Protein AF-A0A328D5V4-F1 (afdb_monomer)

Solvent-accessible surface area (backbone atoms only — not comparable to full-atom values): 16133 Å² total; per-residue (Å²): 114,74,70,60,53,57,53,53,53,53,53,52,57,61,62,71,72,71,82,76,85,69,80,67,80,72,75,52,72,93,53,43,42,56,34,45,40,33,50,38,66,75,39,21,79,84,67,75,45,57,61,43,64,46,21,68,35,28,22,37,36,36,34,26,40,43,97,89,66,50,78,42,77,59,35,58,93,83,42,21,56,28,37,74,85,17,40,35,63,41,55,30,58,41,87,47,50,42,74,50,70,100,87,52,48,39,54,74,44,63,30,24,60,40,46,20,22,56,90,77,63,46,78,38,70,52,72,74,45,66,73,37,19,26,52,39,58,43,71,45,97,87,68,52,74,41,32,28,30,67,62,48,53,42,46,33,44,37,88,80,41,35,69,75,66,67,67,63,75,70,53,74,76,78,78,64,80,74,76,87,83,73,84,83,74,82,82,77,78,82,76,86,78,78,86,82,83,79,81,86,78,84,86,80,80,82,80,86,80,81,87,82,85,78,82,86,76,83,84,77,80,80,79,83,82,81,83,78,76,78,78,79,80,83,85,79,78,80,79,77,80,76,82,81,85,76,82,83,81,84,80,135

Structure (mmCIF, N/CA/C/O backbone):
data_AF-A0A328D5V4-F1
#
_entry.id   AF-A0A328D5V4-F1
#
loop_
_atom_site.group_PDB
_atom_site.id
_atom_site.type_symbol
_atom_site.label_atom_id
_atom_site.label_alt_id
_atom_site.label_comp_id
_atom_site.label_asym_id
_atom_site.label_entity_id
_atom_site.label_seq_id
_atom_site.pdbx_PDB_ins_code
_atom_site.Cartn_x
_atom_site.Cartn_y
_atom_site.Cartn_z
_atom_site.occupancy
_atom_site.B_iso_or_equiv
_atom_site.auth_seq_id
_atom_site.auth_comp_id
_atom_site.auth_asym_id
_atom_site.auth_atom_id
_atom_site.pdbx_PDB_model_num
ATOM 1 N N . MET A 1 1 ? 35.362 10.504 48.568 1.00 49.81 1 MET A N 1
ATOM 2 C CA . MET A 1 1 ? 34.779 11.580 47.727 1.00 49.81 1 MET A CA 1
ATOM 3 C C . MET A 1 1 ? 34.476 11.148 46.291 1.00 49.81 1 MET A C 1
ATOM 5 O O . MET A 1 1 ? 33.368 11.399 45.851 1.00 49.81 1 MET A O 1
ATOM 9 N N . LYS A 1 2 ? 35.369 10.443 45.574 1.00 42.09 2 LYS A N 1
ATOM 10 C CA . LYS A 1 2 ? 35.106 9.987 44.187 1.00 42.09 2 LYS A CA 1
ATOM 11 C C . LYS A 1 2 ? 33.924 9.001 44.051 1.00 42.09 2 LYS A C 1
ATOM 13 O O . LYS A 1 2 ? 33.165 9.114 43.102 1.00 42.09 2 LYS A O 1
ATOM 18 N N . SER A 1 3 ? 33.722 8.123 45.041 1.00 48.19 3 SER A N 1
ATOM 19 C CA . SER A 1 3 ? 32.640 7.113 45.054 1.00 48.19 3 SER A CA 1
ATOM 20 C C . SER A 1 3 ? 31.227 7.697 45.278 1.00 48.19 3 SER A C 1
ATOM 22 O O . SER A 1 3 ? 30.238 7.209 44.738 1.00 48.19 3 SER A O 1
ATOM 24 N N . LEU A 1 4 ? 31.125 8.808 46.017 1.00 51.34 4 LEU A N 1
ATOM 25 C CA . LEU A 1 4 ? 29.846 9.488 46.270 1.00 51.34 4 LEU A CA 1
ATOM 26 C C . LEU A 1 4 ? 29.359 10.263 45.038 1.00 51.34 4 LEU A C 1
ATOM 28 O O . LEU A 1 4 ? 28.162 10.314 44.777 1.00 51.34 4 LEU A O 1
ATOM 32 N N . ILE A 1 5 ? 30.288 10.806 44.246 1.00 57.06 5 ILE A N 1
ATOM 33 C CA . ILE A 1 5 ? 29.981 11.572 43.030 1.00 57.06 5 ILE A CA 1
ATOM 34 C C . ILE A 1 5 ? 29.472 10.645 41.917 1.00 57.06 5 ILE A C 1
ATOM 36 O O . ILE A 1 5 ? 28.511 10.984 41.235 1.00 57.06 5 ILE A O 1
ATOM 40 N N . THR A 1 6 ? 30.046 9.446 41.774 1.00 52.94 6 THR A N 1
ATOM 41 C CA . THR A 1 6 ? 29.554 8.434 40.823 1.00 52.94 6 THR A CA 1
ATOM 42 C C . THR A 1 6 ? 28.175 7.894 41.202 1.00 52.94 6 THR A C 1
ATOM 44 O O . THR A 1 6 ? 27.358 7.652 40.319 1.00 52.94 6 THR A O 1
ATOM 47 N N . SER A 1 7 ? 27.882 7.773 42.502 1.00 52.53 7 SER A N 1
ATOM 48 C CA . SER A 1 7 ? 26.564 7.348 42.998 1.00 52.53 7 SER A CA 1
ATOM 49 C C . SER A 1 7 ? 25.478 8.407 42.742 1.00 52.53 7 SER A C 1
ATOM 51 O O . SER A 1 7 ? 24.390 8.089 42.267 1.00 52.53 7 SER A O 1
ATOM 53 N N . LEU A 1 8 ? 25.804 9.690 42.944 1.00 53.44 8 LEU A N 1
ATOM 54 C CA . LEU A 1 8 ? 24.900 10.816 42.673 1.00 53.44 8 LEU A CA 1
ATOM 55 C C . LEU A 1 8 ? 24.631 11.030 41.175 1.00 53.44 8 LEU A C 1
ATOM 57 O O . LEU A 1 8 ? 23.495 11.320 40.807 1.00 53.44 8 LEU A O 1
ATOM 61 N N . LEU A 1 9 ? 25.630 10.839 40.305 1.00 55.78 9 LEU A N 1
ATOM 62 C CA . LEU A 1 9 ? 25.433 10.875 38.847 1.00 55.78 9 LEU A CA 1
ATOM 63 C C . LEU A 1 9 ? 24.583 9.698 38.343 1.00 55.78 9 LEU A C 1
ATOM 65 O O . LEU A 1 9 ? 23.754 9.890 37.456 1.00 55.78 9 LEU A O 1
ATOM 69 N N . GLY A 1 10 ? 24.739 8.509 38.937 1.00 55.03 10 GLY A N 1
ATOM 70 C CA . GLY A 1 10 ? 23.884 7.354 38.646 1.00 55.03 10 GLY A CA 1
ATOM 71 C C . GLY A 1 10 ? 22.419 7.590 39.031 1.00 55.03 10 GLY A C 1
ATOM 72 O O . GLY A 1 10 ? 21.520 7.260 38.262 1.00 55.03 10 GLY A O 1
ATOM 73 N N . LEU A 1 11 ? 22.172 8.239 40.175 1.00 54.81 11 LEU A N 1
ATOM 74 C CA . LEU A 1 11 ? 20.818 8.592 40.617 1.00 54.81 11 LEU A CA 1
ATOM 75 C C . LEU A 1 11 ? 20.177 9.692 39.751 1.00 54.81 11 LEU A C 1
ATOM 77 O O . LEU A 1 11 ? 18.973 9.659 39.504 1.00 54.81 11 LEU A O 1
ATOM 81 N N . LEU A 1 12 ? 20.970 10.655 39.266 1.00 54.44 12 LEU A N 1
ATOM 82 C CA . LEU A 1 12 ? 20.473 11.750 38.428 1.00 54.44 12 LEU A CA 1
ATOM 83 C C . LEU A 1 12 ? 20.055 11.268 37.030 1.00 54.44 12 LEU A C 1
ATOM 85 O O . LEU A 1 12 ? 19.054 11.744 36.499 1.00 54.44 12 LEU A O 1
ATOM 89 N N . LEU A 1 13 ? 20.776 10.293 36.464 1.00 54.47 13 LEU A N 1
ATOM 90 C CA . LEU A 1 13 ? 20.419 9.663 35.188 1.00 54.47 13 LEU A CA 1
ATOM 91 C C . LEU A 1 13 ? 19.156 8.792 35.300 1.00 54.47 13 LEU A C 1
ATOM 93 O O . LEU A 1 13 ? 18.372 8.750 34.358 1.00 54.47 13 LEU A O 1
ATOM 97 N N . LEU A 1 14 ? 18.902 8.176 36.461 1.00 51.72 14 LEU A N 1
ATOM 98 C CA . LEU A 1 14 ? 17.653 7.446 36.723 1.00 51.72 14 LEU A CA 1
ATOM 99 C C . LEU A 1 14 ? 16.435 8.378 36.866 1.00 51.72 14 LEU A C 1
ATOM 101 O O . LEU A 1 14 ? 15.330 8.000 36.488 1.00 51.72 14 LEU A O 1
ATOM 105 N N . LEU A 1 15 ? 16.626 9.613 37.345 1.00 52.75 15 LEU A N 1
ATOM 106 C CA . LEU A 1 15 ? 15.546 10.598 37.511 1.00 52.75 15 LEU A CA 1
ATOM 107 C C . LEU A 1 15 ? 15.169 11.348 36.220 1.00 52.75 15 LEU A C 1
ATOM 109 O O . LEU A 1 15 ? 14.087 11.918 36.157 1.00 52.75 15 LEU A O 1
ATOM 113 N N . HIS A 1 16 ? 16.013 11.323 35.182 1.00 50.12 16 HIS A N 1
ATOM 114 C CA . HIS A 1 16 ? 15.686 11.890 33.860 1.00 50.12 16 HIS A CA 1
ATOM 115 C C . HIS A 1 16 ? 15.061 10.856 32.903 1.00 50.12 16 HIS A C 1
ATOM 117 O O . HIS A 1 16 ? 14.705 11.197 31.779 1.00 50.12 16 HIS A O 1
ATOM 123 N N . GLY A 1 17 ? 14.905 9.600 33.340 1.00 52.19 17 GLY A N 1
ATOM 124 C CA . GLY A 1 17 ? 14.242 8.535 32.578 1.00 52.19 17 GLY A CA 1
ATOM 125 C C . GLY A 1 17 ? 12.717 8.482 32.736 1.00 52.19 17 GLY A C 1
ATOM 126 O O . GLY A 1 17 ? 12.077 7.643 32.113 1.00 52.19 17 GLY A O 1
ATOM 127 N N . LEU A 1 18 ? 12.124 9.352 33.559 1.00 52.84 18 LEU A N 1
ATOM 128 C CA . LEU A 1 18 ? 10.688 9.377 33.843 1.00 52.84 18 LEU A CA 1
ATOM 129 C C . LEU A 1 18 ? 10.135 10.784 33.613 1.00 52.84 18 LEU A C 1
ATOM 131 O O . LEU A 1 18 ? 10.006 11.548 34.562 1.00 52.84 18 LEU A O 1
ATOM 135 N N . SER A 1 19 ? 9.869 11.144 32.357 1.00 58.81 19 SER A N 1
ATOM 136 C CA . SER A 1 19 ? 8.838 12.122 31.950 1.00 58.81 19 SER A CA 1
ATOM 137 C C . SER A 1 19 ? 9.112 12.615 30.527 1.00 58.81 19 SER A C 1
ATOM 139 O O . SER A 1 19 ? 9.377 13.792 30.288 1.00 58.81 19 SER A O 1
ATOM 141 N N . TYR A 1 20 ? 8.985 11.704 29.571 1.00 51.03 20 TYR A N 1
ATOM 142 C CA . TYR A 1 20 ? 8.434 12.048 28.269 1.00 51.03 20 TYR A CA 1
ATOM 143 C C . TYR A 1 20 ? 7.399 10.968 27.968 1.00 51.03 20 TYR A C 1
ATOM 145 O O . TYR A 1 20 ? 7.697 9.993 27.286 1.00 51.03 20 TYR A O 1
ATOM 153 N N . ASP A 1 21 ? 6.187 11.123 28.507 1.00 44.25 21 ASP A N 1
ATOM 154 C CA . ASP A 1 21 ? 5.008 10.500 27.903 1.00 44.25 21 ASP A CA 1
ATOM 155 C C . ASP A 1 21 ? 4.779 11.205 26.559 1.00 44.25 21 ASP A C 1
ATOM 157 O O . ASP A 1 21 ? 3.903 12.051 26.385 1.00 44.25 21 ASP A O 1
ATOM 161 N N . ALA A 1 22 ? 5.616 10.877 25.574 1.00 46.28 22 ALA A N 1
ATOM 162 C CA . ALA A 1 22 ? 5.066 10.731 24.250 1.00 46.28 22 ALA A CA 1
ATOM 163 C C . ALA A 1 22 ? 4.112 9.552 24.396 1.00 46.28 22 ALA A C 1
ATOM 165 O O . ALA A 1 22 ? 4.560 8.426 24.607 1.00 46.28 22 ALA A O 1
ATOM 166 N N . ALA A 1 23 ? 2.811 9.829 24.346 1.00 46.44 23 ALA A N 1
ATOM 167 C CA . ALA A 1 23 ? 1.814 8.817 24.065 1.00 46.44 23 ALA A CA 1
ATOM 168 C C . ALA A 1 23 ? 2.155 8.222 22.689 1.00 46.44 23 ALA A C 1
ATOM 170 O O . ALA A 1 23 ? 1.613 8.613 21.658 1.00 46.44 23 ALA A O 1
ATOM 171 N N . ALA A 1 24 ? 3.136 7.323 22.663 1.00 45.03 24 ALA A N 1
ATOM 172 C CA . ALA A 1 24 ? 3.192 6.281 21.678 1.00 45.03 24 ALA A CA 1
ATOM 173 C C . ALA A 1 24 ? 1.894 5.523 21.914 1.00 45.03 24 ALA A C 1
ATOM 175 O O . ALA A 1 24 ? 1.721 4.892 22.957 1.00 45.03 24 ALA A O 1
ATOM 176 N N . ASP A 1 25 ? 0.954 5.682 20.991 1.00 42.47 25 ASP A N 1
ATOM 177 C CA . ASP A 1 25 ? -0.190 4.796 20.886 1.00 42.47 25 ASP A CA 1
ATOM 178 C C . ASP A 1 25 ? 0.408 3.409 20.619 1.00 42.47 25 ASP A C 1
ATOM 180 O O . ASP A 1 25 ? 0.758 3.049 19.491 1.00 42.47 25 ASP A O 1
ATOM 184 N N . VAL A 1 26 ? 0.719 2.692 21.701 1.00 42.44 26 VAL A N 1
ATOM 185 C CA . VAL A 1 26 ? 1.167 1.311 21.649 1.00 42.44 26 VAL A CA 1
ATOM 186 C C . VAL A 1 26 ? -0.038 0.573 21.108 1.00 42.44 26 VAL A C 1
ATOM 188 O O . VAL A 1 26 ? -0.995 0.324 21.836 1.00 42.44 26 VAL A O 1
ATOM 191 N N . ILE A 1 27 ? -0.009 0.273 19.810 1.00 46.47 27 ILE A N 1
ATOM 192 C CA . ILE A 1 27 ? -0.966 -0.642 19.205 1.00 46.47 27 ILE A CA 1
ATOM 193 C C . ILE A 1 27 ? -0.741 -1.978 19.906 1.00 46.47 27 ILE A C 1
ATOM 195 O O . ILE A 1 27 ? 0.181 -2.727 19.577 1.00 46.47 27 ILE A O 1
ATOM 199 N N . ASP A 1 28 ? -1.559 -2.247 20.918 1.00 41.91 28 ASP A N 1
ATOM 200 C CA . ASP A 1 28 ? -1.665 -3.556 21.523 1.00 41.91 28 ASP A CA 1
ATOM 201 C C . ASP A 1 28 ? -2.089 -4.524 20.414 1.00 41.91 28 ASP A C 1
ATOM 203 O O . ASP A 1 28 ? -3.223 -4.543 19.942 1.00 41.91 28 ASP A O 1
ATOM 207 N N . THR A 1 29 ? -1.129 -5.308 19.931 1.00 44.28 29 THR A N 1
ATOM 208 C CA . THR A 1 29 ? -1.345 -6.244 18.821 1.00 44.28 29 THR A CA 1
ATOM 209 C C . THR A 1 29 ? -2.394 -7.318 19.136 1.00 44.28 29 THR A C 1
ATOM 211 O O . THR A 1 29 ? -2.888 -7.962 18.211 1.00 44.28 29 THR A O 1
ATOM 214 N N . SER A 1 30 ? -2.792 -7.482 20.407 1.00 53.72 30 SER A N 1
ATOM 215 C CA . SER A 1 30 ? -3.902 -8.356 20.813 1.00 53.72 30 SER A CA 1
ATOM 216 C C . SER A 1 30 ? -5.290 -7.763 20.504 1.00 53.72 30 SER A C 1
ATOM 218 O O . SER A 1 30 ? -6.285 -8.487 20.398 1.00 53.72 30 SER A O 1
ATOM 220 N N . SER A 1 31 ? -5.347 -6.450 20.269 1.00 58.91 31 SER A N 1
ATOM 221 C CA . SER A 1 31 ? -6.529 -5.659 19.930 1.00 58.91 31 SER A CA 1
ATOM 222 C C . SER A 1 31 ? -6.358 -4.898 18.606 1.00 58.91 31 SER A C 1
ATOM 224 O O . SER A 1 31 ? -6.998 -3.876 18.385 1.00 58.91 31 SER A O 1
ATOM 226 N N . ALA A 1 32 ? -5.552 -5.415 17.674 1.00 72.38 32 ALA A N 1
ATOM 227 C CA . ALA A 1 32 ? -5.368 -4.831 16.345 1.00 72.38 32 ALA A CA 1
ATOM 228 C C . ALA A 1 32 ? -5.982 -5.702 15.235 1.00 72.38 32 ALA A C 1
ATOM 230 O O . ALA A 1 32 ? -5.945 -6.931 15.286 1.00 72.38 32 ALA A O 1
ATOM 231 N N . VAL A 1 33 ? -6.538 -5.072 14.199 1.00 82.44 33 VAL A N 1
ATOM 232 C CA . VAL A 1 33 ? -7.037 -5.747 12.992 1.00 82.44 33 VAL A CA 1
ATOM 233 C C . VAL A 1 33 ? -6.040 -5.546 11.860 1.00 82.44 33 VAL A C 1
ATOM 235 O O . VAL A 1 33 ? -5.572 -4.436 11.608 1.00 82.44 33 VAL A O 1
ATOM 238 N N . GLN A 1 34 ? -5.713 -6.633 11.167 1.00 87.75 34 GLN A N 1
ATOM 239 C CA . GLN A 1 34 ? -4.767 -6.604 10.062 1.00 87.75 34 GLN A CA 1
ATOM 240 C C . GLN A 1 34 ? -5.460 -6.222 8.748 1.00 87.75 34 GLN A C 1
ATOM 242 O O . GLN A 1 34 ? -6.434 -6.854 8.332 1.00 87.75 34 GLN A O 1
ATOM 247 N N . VAL A 1 35 ? -4.897 -5.222 8.075 1.00 91.62 35 VAL A N 1
ATOM 248 C CA . VAL A 1 35 ? -5.136 -4.902 6.669 1.00 91.62 35 VAL A CA 1
ATOM 249 C C . VAL A 1 35 ? -4.116 -5.649 5.827 1.00 91.62 35 VAL A C 1
ATOM 251 O O . VAL A 1 35 ? -2.912 -5.523 6.059 1.00 91.62 35 VAL A O 1
ATOM 254 N N . VAL A 1 36 ? -4.590 -6.420 4.853 1.00 93.38 36 VAL A N 1
ATOM 255 C CA . VAL A 1 36 ? -3.756 -7.151 3.897 1.00 93.38 36 VAL A CA 1
ATOM 256 C C . VAL A 1 36 ? -4.103 -6.680 2.494 1.00 93.38 36 VAL A C 1
ATOM 258 O O . VAL A 1 36 ? -5.270 -6.553 2.137 1.00 93.38 36 VAL A O 1
ATOM 261 N N . GLY A 1 37 ? -3.090 -6.422 1.682 1.00 94.25 37 GLY A N 1
ATOM 262 C CA . GLY A 1 37 ? -3.291 -6.046 0.291 1.00 94.25 37 GLY A CA 1
ATOM 263 C C . GLY A 1 37 ? -2.033 -6.246 -0.530 1.00 94.25 37 GLY A C 1
ATOM 264 O O . GLY A 1 37 ? -1.010 -6.705 -0.021 1.00 94.25 37 GLY A O 1
ATOM 265 N N . PHE A 1 38 ? -2.135 -5.901 -1.809 1.00 95.19 38 PHE A N 1
ATOM 266 C CA . PHE A 1 38 ? -1.043 -5.993 -2.768 1.00 95.19 38 PHE A CA 1
ATOM 267 C C . PHE A 1 38 ? -0.915 -4.673 -3.526 1.00 95.19 38 PHE A C 1
ATOM 269 O O . PHE A 1 38 ? -1.918 -4.104 -3.956 1.00 95.19 38 PHE A O 1
ATOM 276 N N . GLY A 1 39 ? 0.309 -4.188 -3.682 1.00 93.75 39 GLY A N 1
ATOM 277 C CA . GLY A 1 39 ? 0.678 -3.127 -4.602 1.00 93.75 39 GLY A CA 1
ATOM 278 C C . GLY A 1 39 ? 0.885 -3.680 -6.011 1.00 93.75 39 GLY A C 1
ATOM 279 O O . GLY A 1 39 ? 1.295 -4.823 -6.197 1.00 93.75 39 GLY A O 1
ATOM 280 N N . GLU A 1 40 ? 0.597 -2.867 -7.020 1.00 94.00 40 GLU A N 1
ATOM 281 C CA . GLU A 1 40 ? 0.853 -3.195 -8.421 1.00 94.00 40 GLU A CA 1
ATOM 282 C C . GLU A 1 40 ? 1.522 -2.008 -9.103 1.00 94.00 40 GLU A C 1
ATOM 284 O O . GLU A 1 40 ? 1.023 -0.884 -9.060 1.00 94.00 40 GLU A O 1
ATOM 289 N N . CYS A 1 41 ? 2.652 -2.266 -9.751 1.00 93.44 41 CYS A N 1
ATOM 290 C CA . CYS A 1 41 ? 3.325 -1.258 -10.548 1.00 93.44 41 CYS A CA 1
ATOM 291 C C . CYS A 1 41 ? 2.689 -1.193 -11.941 1.00 93.44 41 CYS A C 1
ATOM 293 O O . CYS A 1 41 ? 2.757 -2.161 -12.698 1.00 93.44 41 CYS A O 1
ATOM 295 N N . ALA A 1 42 ? 2.067 -0.063 -12.273 1.00 92.62 42 ALA A N 1
ATOM 296 C CA . ALA A 1 42 ? 1.312 0.110 -13.512 1.00 92.62 42 ALA A CA 1
ATOM 297 C C . ALA A 1 42 ? 2.207 0.315 -14.748 1.00 92.62 42 ALA A C 1
ATOM 299 O O . ALA A 1 42 ? 1.818 -0.056 -15.849 1.00 92.62 42 ALA A O 1
ATOM 300 N N . ASP A 1 43 ? 3.400 0.876 -14.559 1.00 92.06 43 ASP A N 1
ATOM 301 C CA . ASP A 1 43 ? 4.293 1.388 -15.609 1.00 92.06 43 ASP A CA 1
ATOM 302 C C . ASP A 1 43 ? 5.717 0.798 -15.534 1.00 92.06 43 ASP A C 1
ATOM 304 O O . ASP A 1 43 ? 6.603 1.188 -16.297 1.00 92.06 43 ASP A O 1
ATOM 308 N N . CYS A 1 44 ? 5.972 -0.166 -14.638 1.00 91.75 44 CYS A N 1
ATOM 309 C CA . CYS A 1 44 ? 7.297 -0.786 -14.498 1.00 91.75 44 CYS A CA 1
ATOM 310 C C . CYS A 1 44 ? 7.778 -1.406 -15.812 1.00 91.75 44 CYS A C 1
ATOM 312 O O . CYS A 1 44 ? 8.945 -1.260 -16.176 1.00 91.75 44 CYS A O 1
ATOM 314 N N . LYS A 1 45 ? 6.870 -2.053 -16.555 1.00 92.06 45 LYS A N 1
ATOM 315 C CA . LYS A 1 45 ? 7.179 -2.648 -17.860 1.00 92.06 45 LYS A CA 1
ATOM 316 C C . LYS A 1 45 ? 7.598 -1.586 -18.878 1.00 92.06 45 LYS A C 1
ATOM 318 O O . LYS A 1 45 ? 8.586 -1.784 -19.580 1.00 92.06 45 LYS A O 1
ATOM 323 N N . ASP A 1 46 ? 6.894 -0.459 -18.911 1.00 90.56 46 ASP A N 1
ATOM 324 C CA . ASP A 1 46 ? 7.149 0.634 -19.856 1.00 90.56 46 ASP A CA 1
ATOM 325 C C . ASP A 1 46 ? 8.471 1.354 -19.557 1.00 90.56 46 ASP A C 1
ATOM 327 O O . ASP A 1 46 ? 9.127 1.883 -20.455 1.00 90.56 46 ASP A O 1
ATOM 331 N N . HIS A 1 47 ? 8.904 1.322 -18.295 1.00 87.31 47 HIS A N 1
ATOM 332 C CA . HIS A 1 47 ? 10.145 1.941 -17.840 1.00 87.31 47 HIS A CA 1
ATOM 333 C C . HIS A 1 47 ? 11.305 0.966 -17.603 1.00 87.31 47 HIS A C 1
ATOM 335 O O . HIS A 1 47 ? 12.364 1.403 -17.148 1.00 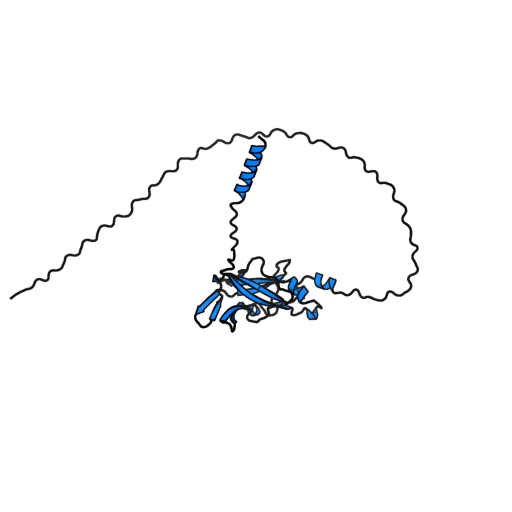87.31 47 HIS A O 1
ATOM 341 N N . ASN A 1 48 ? 11.149 -0.319 -17.945 1.00 87.75 48 ASN A N 1
ATOM 342 C CA . ASN A 1 48 ? 12.152 -1.369 -17.720 1.00 87.75 48 ASN A CA 1
ATOM 343 C C . ASN A 1 48 ? 12.636 -1.436 -16.252 1.00 87.75 48 ASN A C 1
ATOM 345 O O . ASN A 1 48 ? 13.826 -1.603 -15.971 1.00 87.75 48 ASN A O 1
ATOM 349 N N . ILE A 1 49 ? 11.703 -1.259 -15.315 1.00 88.62 49 ILE A N 1
ATOM 350 C CA . ILE A 1 49 ? 11.929 -1.315 -13.868 1.00 88.62 49 ILE A CA 1
ATOM 351 C C . ILE A 1 49 ? 11.512 -2.699 -13.369 1.00 88.62 49 ILE A C 1
ATOM 353 O O . ILE A 1 49 ? 10.489 -3.234 -13.800 1.00 88.62 49 ILE A O 1
ATOM 357 N N . ASP A 1 50 ? 12.299 -3.282 -12.462 1.00 90.50 50 ASP A N 1
ATOM 358 C CA . ASP A 1 50 ? 11.857 -4.483 -11.756 1.00 90.50 50 ASP A CA 1
ATOM 359 C C . ASP A 1 50 ? 10.706 -4.146 -10.808 1.00 90.50 50 ASP A C 1
ATOM 361 O O . ASP A 1 50 ? 10.876 -3.246 -9.979 1.00 90.50 50 ASP A O 1
ATOM 365 N N . PRO A 1 51 ? 9.568 -4.853 -10.856 1.00 92.38 51 PRO A N 1
ATOM 366 C CA . PRO A 1 51 ? 8.524 -4.661 -9.864 1.00 92.38 51 PRO A CA 1
ATOM 367 C C . PRO A 1 51 ? 9.040 -4.822 -8.431 1.00 92.38 51 PRO A C 1
ATOM 369 O O . PRO A 1 51 ? 8.685 -4.002 -7.592 1.00 92.38 51 PRO A O 1
ATOM 372 N N . SER A 1 52 ? 9.924 -5.791 -8.151 1.00 91.44 52 SER A N 1
ATOM 373 C CA . SER A 1 52 ? 10.440 -5.994 -6.788 1.00 91.44 52 SER A CA 1
ATOM 374 C C . SER A 1 52 ? 11.299 -4.823 -6.307 1.00 91.44 52 SER A C 1
ATOM 376 O O . SER A 1 52 ? 11.206 -4.423 -5.146 1.00 91.44 52 SER A O 1
ATOM 378 N N . ASP A 1 53 ? 12.099 -4.242 -7.206 1.00 90.81 53 ASP A N 1
ATOM 379 C CA . ASP A 1 53 ? 12.903 -3.053 -6.912 1.00 90.81 53 ASP A CA 1
ATOM 380 C C . ASP A 1 53 ? 11.980 -1.865 -6.619 1.00 90.81 53 ASP A C 1
ATOM 382 O O . ASP A 1 53 ? 12.150 -1.174 -5.616 1.00 90.81 53 ASP A O 1
ATOM 386 N N . ALA A 1 54 ? 10.944 -1.675 -7.444 1.00 92.00 54 ALA A N 1
ATOM 387 C CA . ALA A 1 54 ? 9.955 -0.626 -7.237 1.00 92.00 54 ALA A CA 1
ATOM 388 C C . ALA A 1 54 ? 9.203 -0.793 -5.909 1.00 92.00 54 ALA A C 1
ATOM 390 O O . ALA A 1 54 ? 9.004 0.185 -5.194 1.00 92.00 54 ALA A O 1
ATOM 391 N N . PHE A 1 55 ? 8.809 -2.018 -5.554 1.00 94.06 55 PHE A N 1
ATOM 392 C CA . PHE A 1 55 ? 8.112 -2.314 -4.302 1.00 94.06 55 PHE A CA 1
ATOM 393 C C . PHE A 1 55 ? 8.954 -1.955 -3.076 1.00 94.06 55 PHE A C 1
ATOM 395 O O . PHE A 1 55 ? 8.431 -1.349 -2.141 1.00 94.06 55 PHE A O 1
ATOM 402 N N . SER A 1 56 ? 10.260 -2.231 -3.111 1.00 91.31 56 SER A N 1
ATOM 403 C CA . SER A 1 56 ? 11.171 -1.941 -1.996 1.00 91.31 56 SER A CA 1
ATOM 404 C C . SER A 1 56 ? 11.276 -0.449 -1.640 1.00 91.31 56 SER A C 1
ATOM 406 O O . SER A 1 56 ? 11.636 -0.097 -0.517 1.00 91.31 56 SER A O 1
ATOM 408 N N . GLU A 1 57 ? 10.915 0.437 -2.571 1.00 91.19 57 GLU A N 1
ATOM 409 C 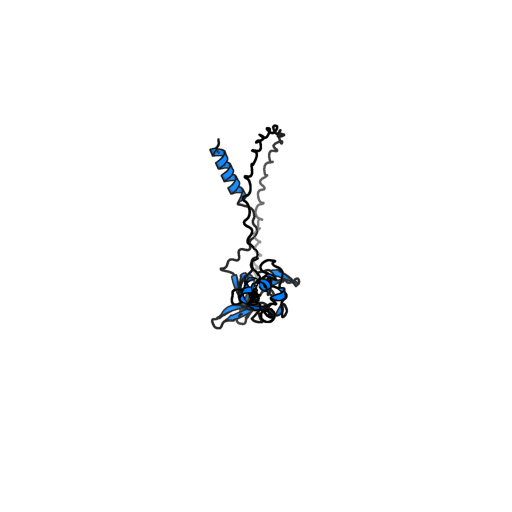CA . GLU A 1 57 ? 10.933 1.885 -2.376 1.00 91.19 57 GLU A CA 1
ATOM 410 C C . GLU A 1 57 ? 9.582 2.468 -1.945 1.00 91.19 57 GLU A C 1
ATOM 412 O O . GLU A 1 57 ? 9.454 3.686 -1.797 1.00 91.19 57 GLU A O 1
ATOM 417 N N . ILE A 1 58 ? 8.567 1.628 -1.729 1.00 92.75 58 ILE A N 1
ATOM 418 C CA . ILE A 1 58 ? 7.209 2.060 -1.404 1.00 92.75 58 ILE A CA 1
ATOM 419 C C . ILE A 1 58 ? 6.800 1.564 -0.022 1.00 92.75 58 ILE A C 1
ATOM 421 O O . ILE A 1 58 ? 6.920 0.391 0.328 1.00 92.75 58 ILE A O 1
ATOM 425 N N . ARG A 1 59 ? 6.239 2.488 0.755 1.00 93.56 59 ARG A N 1
ATOM 426 C CA . ARG A 1 59 ? 5.608 2.227 2.049 1.00 93.56 59 ARG A CA 1
ATOM 427 C C . ARG A 1 59 ? 4.111 2.501 1.964 1.00 93.56 59 ARG A C 1
ATOM 429 O O . ARG A 1 59 ? 3.674 3.442 1.307 1.00 93.56 59 ARG A O 1
ATOM 436 N N . VAL A 1 60 ? 3.336 1.708 2.680 1.00 95.12 60 VAL A N 1
ATOM 437 C CA . VAL A 1 60 ? 1.886 1.811 2.799 1.00 95.12 60 VAL A CA 1
ATOM 438 C C . VAL A 1 60 ? 1.534 2.370 4.166 1.00 95.12 60 VAL A C 1
ATOM 440 O O . VAL A 1 60 ? 1.983 1.862 5.196 1.00 95.12 60 VAL A O 1
ATOM 443 N N . ARG A 1 61 ? 0.700 3.404 4.170 1.00 93.88 61 ARG A N 1
ATOM 444 C CA . ARG A 1 61 ? 0.024 3.951 5.346 1.00 93.88 61 ARG A CA 1
ATOM 445 C C . ARG A 1 61 ? -1.478 3.818 5.164 1.00 93.88 61 ARG A C 1
ATOM 447 O O . ARG A 1 61 ? -1.965 3.745 4.037 1.00 93.88 61 ARG A O 1
ATOM 454 N N . ILE A 1 62 ? -2.209 3.762 6.270 1.00 93.44 62 ILE A N 1
ATOM 455 C CA . ILE A 1 62 ? -3.669 3.806 6.224 1.00 93.44 62 ILE A CA 1
ATOM 456 C C . ILE A 1 62 ? -4.125 5.159 6.738 1.00 93.44 62 ILE A C 1
ATOM 458 O O . ILE A 1 62 ? -3.972 5.451 7.927 1.00 93.44 62 ILE A O 1
ATOM 462 N N . ASP A 1 63 ? -4.727 5.932 5.843 1.00 92.12 63 ASP A N 1
ATOM 463 C CA . ASP A 1 63 ? -5.284 7.240 6.154 1.00 92.12 63 ASP A CA 1
ATOM 464 C C . ASP A 1 63 ? -6.804 7.158 6.124 1.00 92.12 63 ASP A C 1
ATOM 466 O O . ASP A 1 63 ? -7.396 6.655 5.167 1.00 92.12 63 ASP A O 1
ATOM 470 N N . CYS A 1 64 ? -7.443 7.646 7.181 1.00 92.44 64 CYS A N 1
ATOM 471 C CA . CYS A 1 64 ? -8.888 7.641 7.326 1.00 92.44 64 CYS A CA 1
ATOM 472 C C . CYS A 1 64 ? -9.441 9.059 7.285 1.00 92.44 64 CYS A C 1
ATOM 474 O O .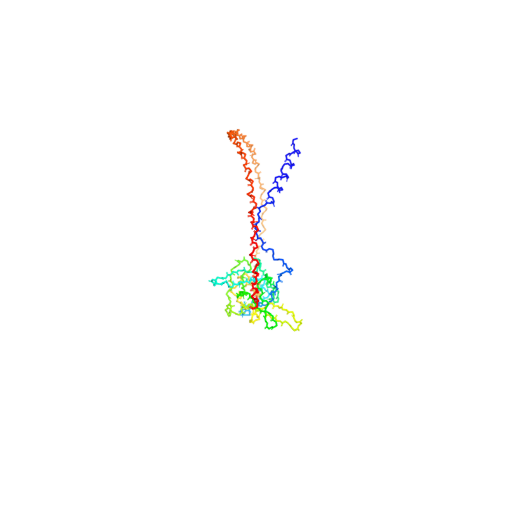 CYS A 1 64 ? -8.878 9.986 7.870 1.00 92.44 64 CYS A O 1
ATOM 476 N N . LYS A 1 65 ? -10.559 9.209 6.582 1.00 92.25 65 LYS A N 1
ATOM 477 C CA . LYS A 1 65 ? -11.303 10.452 6.472 1.00 92.25 65 LYS A CA 1
ATOM 478 C C . LYS A 1 65 ? -12.096 10.686 7.753 1.00 92.25 65 LYS A C 1
ATOM 480 O O . LYS A 1 65 ? -12.983 9.907 8.104 1.00 92.25 65 LYS A O 1
ATOM 485 N N . LEU A 1 66 ? -11.773 11.776 8.431 1.00 88.88 66 LEU A N 1
ATOM 486 C CA . LEU A 1 66 ? -12.472 12.263 9.610 1.00 88.88 66 LEU A CA 1
ATOM 487 C C . LEU A 1 66 ? -13.818 12.899 9.225 1.00 88.88 66 LEU A C 1
ATOM 489 O O . LEU A 1 66 ? -14.072 13.227 8.065 1.00 88.88 66 LEU A O 1
ATOM 493 N N . GLN A 1 67 ? -14.685 13.134 10.215 1.00 86.62 67 GLN A N 1
ATOM 494 C CA . GLN A 1 67 ? -15.993 13.773 9.995 1.00 86.62 67 GLN A CA 1
ATOM 495 C C . GLN A 1 67 ? -15.889 15.185 9.396 1.00 86.62 67 GLN A C 1
ATOM 497 O O . GLN A 1 67 ? -16.772 15.601 8.653 1.00 86.62 67 GLN A O 1
ATOM 502 N N . ASN A 1 68 ? -14.803 15.906 9.687 1.00 86.38 68 ASN A N 1
ATOM 503 C CA . ASN A 1 68 ? -14.508 17.223 9.116 1.00 86.38 68 ASN A CA 1
ATOM 504 C C . ASN A 1 68 ? -13.961 17.151 7.670 1.00 86.38 68 ASN A C 1
ATOM 506 O O . ASN A 1 68 ? -13.689 18.190 7.076 1.00 86.38 68 ASN A O 1
ATOM 510 N N . GLY A 1 69 ? -13.785 15.950 7.107 1.00 85.25 69 GLY A N 1
ATOM 511 C CA . GLY A 1 69 ? -13.233 15.718 5.771 1.00 85.25 69 GLY A CA 1
ATOM 512 C C . GLY A 1 69 ? -11.704 15.651 5.698 1.00 85.25 69 GLY A C 1
ATOM 513 O O . GLY A 1 69 ? -11.178 15.335 4.634 1.00 85.25 69 GLY A O 1
ATOM 514 N N . GLU A 1 70 ? -10.996 15.909 6.798 1.00 89.69 70 GLU A N 1
ATOM 515 C CA . GLU A 1 70 ? -9.538 15.811 6.884 1.00 89.69 70 GLU A CA 1
ATOM 516 C C . GLU A 1 70 ? -9.078 14.346 6.876 1.00 89.69 70 GLU A C 1
ATOM 518 O O . GLU A 1 70 ? -9.756 13.461 7.399 1.00 89.69 70 GLU A O 1
ATOM 523 N N . MET A 1 71 ? -7.908 14.087 6.293 1.00 89.88 71 MET A N 1
ATOM 524 C CA . MET A 1 71 ? -7.296 12.759 6.273 1.00 89.88 71 MET A CA 1
ATOM 525 C C . MET A 1 71 ? -6.327 12.621 7.443 1.00 89.88 71 MET A C 1
ATOM 527 O O . MET A 1 71 ? -5.400 13.417 7.577 1.00 89.88 71 MET A O 1
ATOM 531 N N . LYS A 1 72 ? -6.511 11.590 8.269 1.00 91.12 72 LYS A N 1
ATOM 532 C CA . LYS A 1 72 ? -5.627 11.288 9.396 1.00 91.12 72 LYS A CA 1
ATOM 533 C C . LYS A 1 72 ? -5.057 9.882 9.275 1.00 91.12 72 LYS A C 1
ATOM 535 O O . LYS A 1 72 ? -5.811 8.923 9.117 1.00 91.12 72 LYS A O 1
ATOM 540 N N . THR A 1 73 ? -3.742 9.747 9.421 1.00 91.31 73 THR A N 1
ATOM 541 C CA . THR A 1 73 ? -3.085 8.437 9.481 1.00 91.31 73 THR A CA 1
ATOM 542 C C . THR A 1 73 ? -3.501 7.691 10.748 1.00 91.31 73 THR A C 1
ATOM 544 O O . THR A 1 73 ? -3.455 8.231 11.854 1.00 91.31 73 THR A O 1
ATOM 547 N N . ARG A 1 74 ? -3.961 6.449 10.576 1.00 90.12 74 ARG A N 1
ATOM 548 C CA . ARG A 1 74 ? -4.424 5.557 11.656 1.00 90.12 74 ARG A CA 1
ATOM 549 C C . ARG A 1 74 ? -3.573 4.298 11.803 1.00 90.12 74 ARG A C 1
ATOM 551 O O . ARG A 1 74 ? -3.727 3.569 12.776 1.00 90.12 74 ARG A O 1
ATOM 558 N N . SER A 1 75 ? -2.701 4.027 10.836 1.00 88.06 75 SER A N 1
ATOM 559 C CA . SER A 1 75 ? -1.650 3.018 10.968 1.00 88.06 75 SER A CA 1
ATOM 560 C C . SER A 1 75 ? -0.498 3.519 11.839 1.00 88.06 75 SER A C 1
ATOM 562 O O . SER A 1 75 ? -0.391 4.715 12.098 1.00 88.06 75 SER A O 1
ATOM 564 N N . SER A 1 76 ? 0.427 2.625 12.202 1.00 80.62 76 SER A N 1
ATOM 565 C CA . SER A 1 76 ? 1.703 3.038 12.793 1.00 80.62 76 SER A CA 1
ATOM 566 C C . SER A 1 76 ? 2.428 4.060 11.907 1.00 80.62 76 SER A C 1
ATOM 568 O O . SER A 1 76 ? 2.351 4.005 10.676 1.00 80.62 76 SER A O 1
ATOM 570 N N . GLU A 1 77 ? 3.178 4.970 12.533 1.00 74.19 77 GLU A N 1
ATOM 571 C CA . GLU A 1 77 ? 3.910 6.028 11.825 1.00 74.19 77 GLU A CA 1
ATOM 572 C C . GLU A 1 77 ? 4.903 5.484 10.800 1.00 74.19 77 GLU A C 1
ATOM 574 O O . GLU A 1 77 ? 5.115 6.107 9.758 1.00 74.19 77 GLU A O 1
ATOM 579 N N . ALA A 1 78 ? 5.478 4.308 11.056 1.00 78.69 78 ALA A N 1
ATOM 580 C CA . ALA A 1 78 ? 6.359 3.625 10.116 1.00 78.69 78 ALA A CA 1
ATOM 581 C C . ALA A 1 78 ? 5.602 3.168 8.853 1.00 78.69 78 ALA A C 1
ATOM 583 O O . ALA A 1 78 ? 6.121 3.309 7.742 1.00 78.69 78 ALA A O 1
ATOM 584 N N . GLY A 1 79 ? 4.346 2.737 8.989 1.00 86.38 79 GLY A N 1
ATOM 585 C CA . GLY A 1 79 ? 3.608 2.053 7.930 1.00 86.38 79 GLY A CA 1
ATOM 586 C C . GLY A 1 79 ? 4.151 0.641 7.683 1.00 86.38 79 GLY A C 1
ATOM 587 O O . GLY A 1 79 ? 4.789 0.047 8.552 1.00 86.38 79 GLY A O 1
ATOM 588 N N . SER A 1 80 ? 3.897 0.097 6.494 1.00 93.44 80 SER A N 1
ATOM 589 C CA . SER A 1 80 ? 4.396 -1.217 6.062 1.00 93.44 80 SER A CA 1
ATOM 590 C C . SER A 1 80 ? 5.028 -1.115 4.681 1.00 93.44 80 SER A C 1
ATOM 592 O O . SER A 1 80 ? 4.437 -0.511 3.793 1.00 93.44 80 SER A O 1
ATOM 594 N N . LEU A 1 81 ? 6.217 -1.680 4.485 1.00 94.06 81 LEU A N 1
ATOM 595 C CA . LEU A 1 81 ? 6.805 -1.790 3.148 1.00 94.06 81 LEU A CA 1
ATOM 596 C C . LEU A 1 81 ? 6.043 -2.824 2.316 1.00 94.06 81 LEU A C 1
ATOM 598 O O . LEU A 1 81 ? 5.461 -3.766 2.862 1.00 94.06 81 LEU A O 1
ATOM 602 N N . LEU A 1 82 ? 6.068 -2.649 0.998 1.00 94.94 82 LEU A N 1
ATOM 603 C CA . LEU A 1 82 ? 5.704 -3.729 0.089 1.00 94.94 82 LEU A CA 1
ATOM 604 C C . LEU A 1 82 ? 6.819 -4.787 0.109 1.00 94.94 82 LEU A C 1
ATOM 606 O O . LEU A 1 82 ? 8.002 -4.446 0.083 1.00 94.94 82 LEU A O 1
ATOM 610 N N . ASP A 1 83 ? 6.454 -6.066 0.170 1.00 93.69 83 ASP A N 1
ATOM 611 C CA . ASP A 1 83 ? 7.419 -7.153 0.000 1.00 93.69 83 ASP A CA 1
ATOM 612 C C . ASP A 1 83 ? 7.762 -7.393 -1.484 1.00 93.69 83 ASP A C 1
ATOM 614 O O . ASP A 1 83 ? 7.296 -6.679 -2.374 1.00 93.69 83 ASP A O 1
ATOM 618 N N . GLY A 1 84 ? 8.606 -8.392 -1.764 1.00 91.12 84 GLY A N 1
ATOM 619 C CA . GLY A 1 84 ? 9.047 -8.705 -3.129 1.00 91.12 84 GLY A CA 1
ATOM 620 C C . GLY A 1 84 ? 7.911 -9.078 -4.090 1.00 91.12 84 GLY A C 1
ATOM 621 O O . GLY A 1 84 ? 8.047 -8.860 -5.292 1.00 91.12 84 GLY A O 1
ATOM 622 N N . ASP A 1 85 ? 6.778 -9.557 -3.567 1.00 92.88 85 ASP A N 1
ATOM 623 C CA . ASP A 1 85 ? 5.568 -9.871 -4.335 1.00 92.88 85 ASP A CA 1
ATOM 624 C C . ASP A 1 85 ? 4.571 -8.696 -4.359 1.00 92.88 85 ASP A C 1
ATOM 626 O O . ASP A 1 85 ? 3.458 -8.804 -4.884 1.00 92.88 85 ASP A O 1
ATOM 630 N N . GLY A 1 86 ? 4.949 -7.564 -3.762 1.00 94.31 86 GLY A N 1
ATOM 631 C CA . GLY A 1 86 ? 4.123 -6.375 -3.624 1.00 94.31 86 GLY A CA 1
ATOM 632 C C . GLY A 1 86 ? 3.107 -6.469 -2.488 1.00 94.31 86 GLY A C 1
ATOM 633 O O . GLY A 1 86 ? 2.229 -5.619 -2.390 1.00 94.31 86 GLY A O 1
ATOM 634 N N . LYS A 1 87 ? 3.153 -7.480 -1.622 1.00 96.12 87 LYS A N 1
ATOM 635 C CA . LYS A 1 87 ? 2.187 -7.637 -0.531 1.00 96.12 87 LYS A CA 1
ATOM 636 C C . LYS A 1 87 ? 2.550 -6.747 0.653 1.00 96.12 87 LYS A C 1
ATOM 638 O O . LYS A 1 87 ? 3.716 -6.576 0.991 1.00 96.12 87 LYS A O 1
ATOM 643 N N . PHE A 1 88 ? 1.534 -6.223 1.333 1.00 94.69 88 PHE A N 1
ATOM 644 C CA . PHE A 1 88 ? 1.700 -5.463 2.571 1.00 94.69 88 PHE A CA 1
ATOM 645 C C . PHE A 1 88 ? 0.773 -5.952 3.675 1.00 94.69 88 PHE A C 1
ATOM 647 O O . PHE A 1 88 ? -0.286 -6.544 3.430 1.00 94.69 88 PHE A O 1
ATOM 654 N N . ARG A 1 89 ? 1.181 -5.678 4.917 1.00 93.19 89 ARG A N 1
ATOM 655 C CA . ARG A 1 89 ? 0.392 -5.944 6.122 1.00 93.19 89 ARG A CA 1
ATOM 656 C C . ARG A 1 89 ? 0.495 -4.761 7.066 1.00 93.19 89 ARG A C 1
ATOM 658 O O . ARG A 1 89 ? 1.573 -4.482 7.587 1.00 93.19 89 ARG A O 1
ATOM 665 N N . VAL A 1 90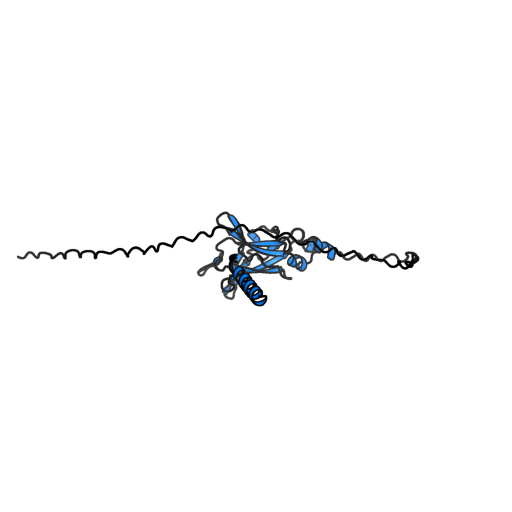 ? -0.624 -4.090 7.303 1.00 92.06 90 VAL A N 1
ATOM 666 C CA . VAL A 1 90 ? -0.694 -2.937 8.207 1.00 92.06 90 VAL A CA 1
ATOM 667 C C . VAL A 1 90 ? -1.676 -3.241 9.326 1.00 92.06 90 VAL A C 1
ATOM 669 O O . VAL A 1 90 ? -2.756 -3.769 9.082 1.00 92.06 90 VAL A O 1
ATOM 672 N N . TRP A 1 91 ? -1.301 -2.924 10.558 1.00 88.31 91 TRP A N 1
ATOM 673 C CA . TRP A 1 91 ? -2.173 -3.079 11.716 1.00 88.31 91 TRP A CA 1
ATOM 674 C C . TRP A 1 91 ? -2.954 -1.790 11.967 1.00 88.31 91 TRP A C 1
ATOM 676 O O . TRP A 1 91 ? -2.385 -0.699 11.915 1.00 88.31 91 TRP A O 1
ATOM 686 N N . LEU A 1 92 ? -4.249 -1.936 12.238 1.00 86.94 92 LEU A N 1
ATOM 687 C CA . LEU A 1 92 ? -5.138 -0.867 12.680 1.00 86.94 92 LEU A CA 1
ATOM 688 C C . LEU A 1 92 ? -5.684 -1.180 14.077 1.00 86.94 92 LEU A C 1
ATOM 690 O O . LEU A 1 92 ? -5.930 -2.353 14.364 1.00 86.94 92 LEU A O 1
ATOM 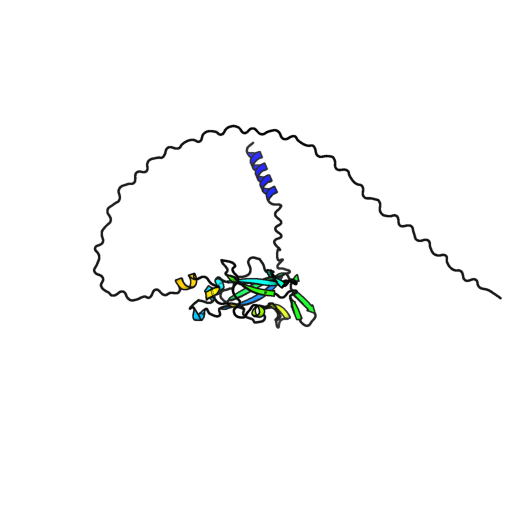694 N N . PRO A 1 93 ? -5.958 -0.167 14.913 1.00 83.62 93 PRO A N 1
ATOM 695 C CA . PRO A 1 93 ? -6.679 -0.364 16.169 1.00 83.62 93 PRO A CA 1
ATOM 696 C C . PRO A 1 93 ? -8.057 -0.995 15.918 1.00 83.62 93 PRO A C 1
ATOM 698 O O . PRO A 1 93 ? -8.775 -0.596 14.994 1.00 83.62 93 PRO A O 1
ATOM 701 N N . LYS A 1 94 ? -8.454 -1.996 16.709 1.00 77.31 94 LYS A N 1
ATOM 702 C CA . LYS A 1 94 ? -9.723 -2.729 16.523 1.00 77.31 94 LYS A CA 1
ATOM 703 C C . LYS A 1 94 ? -10.947 -1.847 16.704 1.00 77.31 94 LYS A C 1
ATOM 705 O O . LYS A 1 94 ? -11.982 -2.105 16.094 1.00 77.31 94 LYS A O 1
ATOM 710 N N . GLU A 1 95 ? -10.815 -0.759 17.449 1.00 77.00 95 GLU A N 1
ATOM 711 C CA . GLU A 1 95 ? -11.842 0.259 17.630 1.00 77.00 95 GLU A CA 1
ATOM 712 C C . GLU A 1 95 ? -12.225 0.902 16.296 1.00 77.00 95 GLU A C 1
ATOM 714 O O . GLU A 1 95 ? -13.319 1.451 16.203 1.00 77.00 95 GLU A O 1
ATOM 719 N N . MET A 1 96 ? -11.375 0.826 15.265 1.00 74.50 96 MET A N 1
ATOM 720 C CA . MET A 1 96 ? -11.644 1.362 13.928 1.00 74.50 96 MET A CA 1
ATOM 721 C C . MET A 1 96 ? -12.583 0.482 13.099 1.00 74.50 96 MET A C 1
ATOM 723 O O . MET A 1 96 ? -13.095 0.942 12.078 1.00 74.50 96 MET A O 1
ATOM 727 N N . VAL A 1 97 ? -12.850 -0.758 13.517 1.00 75.62 97 VAL A N 1
ATOM 728 C CA . VAL A 1 97 ? -13.746 -1.682 12.813 1.00 75.62 97 VAL A CA 1
ATOM 729 C C . VAL A 1 97 ? -15.064 -1.796 13.573 1.00 75.62 97 VAL A C 1
ATOM 731 O O . VAL A 1 97 ? -15.129 -2.327 14.678 1.00 75.62 97 VAL A O 1
ATOM 734 N N . VAL A 1 98 ? -16.149 -1.333 12.956 1.00 66.19 98 VAL A N 1
ATOM 735 C CA . VAL A 1 98 ? -17.511 -1.619 13.410 1.00 66.19 98 VAL A CA 1
ATOM 736 C C . VAL A 1 98 ? -17.919 -2.967 12.850 1.00 66.19 98 VAL A C 1
ATOM 738 O O . VAL A 1 98 ? -18.311 -3.106 11.690 1.00 66.19 98 VAL A O 1
ATOM 741 N N . VAL A 1 99 ? -17.859 -3.981 13.697 1.00 61.59 99 VAL A N 1
ATOM 742 C CA . VAL A 1 99 ? -18.522 -5.247 13.418 1.00 61.59 99 VAL A CA 1
ATOM 743 C C . VAL A 1 99 ? -20.006 -5.053 13.713 1.00 61.59 99 VAL A C 1
ATOM 745 O O . VAL A 1 99 ? -20.405 -5.000 14.873 1.00 61.59 99 VAL A O 1
ATOM 748 N N . SER A 1 100 ? -20.821 -4.910 12.668 1.00 47.66 100 SER A N 1
ATOM 749 C CA . SER A 1 100 ? -22.272 -5.060 12.822 1.00 47.66 100 SER A CA 1
ATOM 750 C C . SER A 1 100 ? -22.582 -6.566 12.860 1.00 47.66 100 SER A C 1
ATOM 752 O O . SER A 1 100 ? -21.796 -7.358 12.327 1.00 47.66 100 SER A O 1
ATOM 754 N N . GLY A 1 101 ? -23.666 -6.977 13.529 1.00 53.53 101 GLY A N 1
ATOM 755 C CA . GLY A 1 101 ? -24.126 -8.378 13.565 1.00 53.53 101 GLY A CA 1
ATOM 756 C C . GLY A 1 101 ? -24.317 -8.997 12.170 1.00 53.53 101 GLY A C 1
ATOM 757 O O . GLY A 1 101 ? -24.098 -8.317 11.169 1.00 53.53 101 GLY A O 1
ATOM 758 N N . GLU A 1 102 ? -24.668 -10.292 12.119 1.00 45.38 102 GLU A N 1
ATOM 759 C CA . GLU A 1 102 ? -24.799 -11.123 10.900 1.00 45.38 102 GLU A CA 1
ATOM 760 C C . GLU A 1 102 ? -25.212 -10.313 9.657 1.00 45.38 102 GLU A C 1
ATOM 762 O O . GLU A 1 102 ? -26.377 -9.975 9.479 1.00 45.38 102 GLU A O 1
ATOM 767 N N . GLY A 1 103 ? -24.233 -9.946 8.819 1.00 51.38 103 GLY A N 1
ATOM 768 C CA . GLY A 1 103 ? -24.501 -9.181 7.597 1.00 51.38 103 GLY A CA 1
ATOM 769 C C . GLY A 1 103 ? -23.412 -8.220 7.117 1.00 51.38 103 GLY A C 1
ATOM 770 O O . GLY A 1 103 ? -23.421 -7.872 5.942 1.00 51.38 103 GLY A O 1
ATOM 771 N N . GLY A 1 104 ? -22.438 -7.819 7.943 1.00 54.50 104 GLY A N 1
ATOM 772 C CA . GLY A 1 104 ? -21.274 -7.078 7.429 1.00 54.50 104 GLY A CA 1
ATOM 773 C C . GLY A 1 104 ? -20.573 -6.174 8.439 1.00 54.50 104 GLY A C 1
ATOM 774 O O . GLY A 1 104 ? -21.199 -5.412 9.173 1.00 54.50 104 GLY A O 1
ATOM 775 N N . GLY A 1 105 ? -19.241 -6.239 8.464 1.00 62.38 105 GLY A N 1
ATOM 776 C CA . GLY A 1 105 ? -18.416 -5.244 9.147 1.00 62.38 105 GLY A CA 1
ATOM 777 C C . GLY A 1 105 ? -18.163 -4.036 8.243 1.00 62.38 105 GLY A C 1
ATOM 778 O O . GLY A 1 105 ? -18.080 -4.173 7.027 1.00 62.38 105 GLY A O 1
ATOM 779 N N . ARG A 1 106 ? -17.995 -2.857 8.834 1.00 69.94 106 ARG A N 1
ATOM 780 C CA . ARG A 1 106 ? -17.525 -1.639 8.158 1.00 69.94 106 ARG A CA 1
ATOM 781 C C . ARG A 1 106 ? -16.501 -0.946 9.038 1.00 69.94 106 ARG A C 1
ATOM 783 O O . ARG A 1 106 ? -16.525 -1.109 10.254 1.00 69.94 106 ARG A O 1
ATOM 790 N N . THR A 1 107 ? -15.597 -0.174 8.462 1.00 76.19 107 THR A N 1
ATOM 791 C CA . THR A 1 107 ? -14.751 0.717 9.262 1.00 76.19 107 THR A CA 1
ATOM 792 C C . THR A 1 107 ? -15.601 1.869 9.824 1.00 76.19 107 THR A C 1
ATOM 794 O O . THR A 1 107 ? -16.621 2.236 9.238 1.00 76.19 107 THR A O 1
ATOM 797 N N . LYS A 1 108 ? -15.240 2.408 10.999 1.00 76.88 108 LYS A N 1
ATOM 798 C CA . LYS A 1 108 ? -15.915 3.580 11.604 1.00 76.88 108 LYS A CA 1
ATOM 799 C C . LYS A 1 108 ? -15.800 4.820 10.720 1.00 76.88 108 LYS A C 1
ATOM 801 O O . LYS A 1 108 ? -16.727 5.618 10.651 1.00 76.88 108 LYS A O 1
ATOM 806 N N . GLU A 1 109 ? -14.649 4.949 10.077 1.00 86.06 109 GLU A N 1
ATOM 807 C CA . GLU A 1 109 ? -14.262 6.026 9.171 1.00 86.06 109 GLU A CA 1
ATOM 808 C C . GLU A 1 109 ? -13.978 5.426 7.790 1.00 86.06 109 GLU A C 1
ATOM 810 O O . GLU A 1 109 ? -13.681 4.233 7.675 1.00 86.06 109 GLU A O 1
ATOM 815 N N . GLU A 1 110 ? -14.049 6.228 6.730 1.00 90.94 110 GLU A N 1
ATOM 816 C CA . GLU A 1 110 ? -13.594 5.774 5.415 1.00 90.94 110 GLU A CA 1
ATOM 817 C C . GLU A 1 110 ? -12.068 5.778 5.386 1.00 90.94 110 GLU A C 1
ATOM 819 O O . GLU A 1 110 ? -11.452 6.839 5.412 1.00 90.94 110 GLU A O 1
ATOM 824 N N . CYS A 1 111 ? -11.462 4.595 5.360 1.00 92.94 111 CYS A N 1
ATOM 825 C CA . CYS A 1 111 ? -10.014 4.430 5.368 1.00 92.94 111 CYS A CA 1
ATOM 826 C C . CYS A 1 111 ? -9.501 4.019 3.992 1.00 92.94 111 CYS A C 1
ATOM 828 O O . CYS A 1 111 ? -10.157 3.256 3.285 1.00 92.94 111 CYS A O 1
ATOM 830 N N . TYR A 1 112 ? -8.307 4.482 3.642 1.00 93.56 112 TYR A N 1
ATOM 831 C CA . TYR A 1 112 ? -7.690 4.285 2.338 1.00 93.56 112 TYR A CA 1
ATOM 832 C C . TYR A 1 112 ? -6.228 3.872 2.515 1.00 93.56 112 TYR A C 1
ATOM 834 O O . TYR A 1 112 ? -5.517 4.427 3.355 1.00 93.56 112 TYR A O 1
ATOM 842 N N . ALA A 1 113 ? -5.769 2.905 1.722 1.00 94.31 113 ALA A N 1
ATOM 843 C CA . ALA A 1 113 ? -4.346 2.593 1.630 1.00 94.31 113 ALA A CA 1
ATOM 844 C C . ALA A 1 113 ? -3.640 3.666 0.793 1.00 94.31 113 ALA A C 1
ATOM 846 O O . ALA A 1 113 ? -3.845 3.760 -0.419 1.00 94.31 113 ALA A O 1
ATOM 847 N N . GLN A 1 114 ? -2.814 4.473 1.453 1.00 93.25 114 GLN A N 1
ATOM 848 C CA . GLN A 1 114 ? -1.972 5.483 0.830 1.00 93.25 114 GLN A CA 1
ATOM 849 C C . GLN A 1 114 ? -0.566 4.942 0.645 1.00 93.25 114 GLN A C 1
ATOM 851 O O . GLN A 1 114 ? 0.057 4.422 1.573 1.00 93.25 114 GLN A O 1
ATOM 856 N N . LEU A 1 115 ? -0.065 5.074 -0.575 1.00 93.56 115 LEU A N 1
ATOM 857 C CA . LEU A 1 115 ? 1.311 4.746 -0.895 1.00 93.56 115 LEU A CA 1
ATOM 858 C C . LEU A 1 115 ? 2.163 5.994 -0.675 1.00 93.56 115 LEU A C 1
ATOM 860 O O . LEU A 1 115 ? 1.740 7.107 -0.974 1.00 93.56 115 LEU A O 1
ATOM 864 N N . HIS A 1 116 ? 3.370 5.813 -0.164 1.00 92.00 116 HIS A N 1
ATOM 865 C CA . HIS A 1 116 ? 4.371 6.863 -0.058 1.00 92.00 116 HIS A CA 1
ATOM 866 C C . HIS A 1 116 ? 5.714 6.322 -0.520 1.00 92.00 116 HIS A C 1
ATOM 868 O O . HIS A 1 116 ? 5.986 5.123 -0.428 1.00 92.00 116 HIS A O 1
ATOM 874 N N . HIS A 1 117 ? 6.588 7.223 -0.942 1.00 92.38 117 HIS A N 1
ATOM 875 C CA . HIS A 1 117 ? 7.987 6.888 -1.125 1.00 92.38 117 HIS A CA 1
ATOM 876 C C . HIS A 1 117 ? 8.631 6.591 0.238 1.00 92.38 117 HIS A C 1
ATOM 878 O O . HIS A 1 117 ? 8.459 7.344 1.204 1.00 92.38 117 HIS A O 1
ATOM 884 N N . ALA A 1 118 ? 9.365 5.485 0.332 1.00 89.88 118 ALA A N 1
ATOM 885 C CA . ALA A 1 118 ? 9.926 4.992 1.583 1.00 89.88 118 ALA A CA 1
ATOM 886 C C . ALA A 1 118 ? 10.939 5.973 2.193 1.00 89.88 118 ALA A C 1
ATOM 888 O O . ALA A 1 118 ? 10.897 6.216 3.398 1.00 89.88 118 ALA A O 1
ATOM 889 N N . ALA A 1 119 ? 11.799 6.581 1.367 1.00 87.12 119 ALA A N 1
ATOM 890 C CA . ALA A 1 119 ? 12.882 7.440 1.847 1.00 87.12 119 ALA A CA 1
ATOM 891 C C . ALA A 1 119 ? 12.435 8.870 2.200 1.00 87.12 119 ALA A C 1
ATOM 893 O O . ALA A 1 119 ? 12.901 9.438 3.183 1.00 87.12 119 ALA A O 1
ATOM 894 N N . SER A 1 120 ? 11.538 9.465 1.409 1.00 86.19 120 SER A N 1
ATOM 895 C CA . SER A 1 120 ? 11.120 10.870 1.558 1.00 86.19 120 SER A CA 1
ATOM 896 C C . SER A 1 120 ? 9.782 11.035 2.276 1.00 86.19 120 SER A C 1
ATOM 898 O O . SER A 1 120 ? 9.392 12.161 2.572 1.00 86.19 120 SER A O 1
ATOM 900 N N . ALA A 1 121 ? 9.045 9.942 2.502 1.00 87.25 121 ALA A N 1
ATOM 901 C CA . ALA A 1 121 ? 7.661 9.958 2.972 1.00 87.25 121 ALA A CA 1
ATOM 902 C C . ALA A 1 121 ? 6.682 10.749 2.077 1.00 87.25 121 ALA A C 1
ATOM 904 O O . ALA A 1 121 ? 5.538 10.970 2.480 1.00 87.25 121 ALA A O 1
ATOM 905 N N . SER A 1 122 ? 7.083 11.154 0.866 1.00 88.94 122 SER A N 1
ATOM 906 C CA . SER A 1 122 ? 6.202 11.883 -0.047 1.00 88.94 122 SER A CA 1
ATOM 907 C C . SER A 1 122 ? 5.064 10.979 -0.530 1.00 88.94 122 SER A C 1
ATOM 909 O O . SER A 1 122 ? 5.329 9.818 -0.859 1.00 88.94 122 SER A O 1
ATOM 911 N N . PRO A 1 123 ? 3.816 11.476 -0.583 1.00 89.44 123 PRO A N 1
ATOM 912 C CA . PRO A 1 123 ? 2.681 10.686 -1.037 1.00 89.44 123 PRO A CA 1
ATOM 913 C C . PRO A 1 123 ? 2.836 10.303 -2.506 1.00 89.44 123 PRO A C 1
ATOM 915 O O . PRO A 1 123 ? 3.333 11.075 -3.328 1.00 89.44 123 PRO A O 1
ATOM 918 N N . CYS A 1 124 ? 2.376 9.103 -2.822 1.00 90.00 124 CYS A N 1
ATOM 919 C CA . CYS A 1 124 ? 2.336 8.575 -4.167 1.00 90.00 124 CYS A CA 1
ATOM 920 C C . CYS A 1 124 ? 0.976 8.821 -4.806 1.00 90.00 124 CYS A C 1
ATOM 922 O O . CYS A 1 124 ? -0.035 8.394 -4.244 1.00 90.00 124 CYS A O 1
ATOM 924 N N . PRO A 1 125 ? 0.919 9.455 -5.990 1.00 84.12 125 PRO A N 1
ATOM 925 C CA . PRO A 1 125 ? -0.337 9.636 -6.698 1.00 84.12 125 PRO A CA 1
ATOM 926 C C . PRO A 1 125 ? -1.007 8.289 -6.980 1.00 84.12 125 PRO A C 1
ATOM 928 O O . PRO A 1 125 ? -0.406 7.388 -7.571 1.00 84.12 125 PRO A O 1
ATOM 931 N N . ALA A 1 126 ? -2.268 8.156 -6.575 1.00 78.81 126 ALA A N 1
ATOM 932 C CA . ALA A 1 126 ? -3.052 6.965 -6.862 1.00 78.81 126 ALA A CA 1
ATOM 933 C C . ALA A 1 126 ? -3.384 6.907 -8.361 1.00 78.81 126 ALA A C 1
ATOM 935 O O . ALA A 1 126 ? -4.061 7.790 -8.889 1.00 78.81 126 ALA A O 1
ATOM 936 N N . HIS A 1 127 ? -2.955 5.846 -9.048 1.00 75.88 127 HIS A N 1
ATOM 937 C CA . HIS A 1 127 ? -3.116 5.729 -10.504 1.00 75.88 127 HIS A CA 1
ATOM 938 C C . HIS A 1 127 ? -4.590 5.593 -10.945 1.00 75.88 127 HIS A C 1
ATOM 940 O O . HIS A 1 127 ? -4.934 5.888 -12.087 1.00 75.88 127 HIS A O 1
ATOM 946 N N . GLN A 1 128 ? -5.476 5.134 -10.056 1.00 76.56 128 GLN A N 1
ATOM 947 C CA . GLN A 1 128 ? -6.915 4.970 -10.316 1.00 76.56 128 GLN A CA 1
ATOM 948 C C . GLN A 1 128 ? -7.777 5.776 -9.330 1.00 76.56 128 GLN A C 1
ATOM 950 O O . GLN A 1 128 ? -8.939 5.451 -9.097 1.00 76.56 128 GLN A O 1
ATOM 955 N N . GLY A 1 129 ? -7.200 6.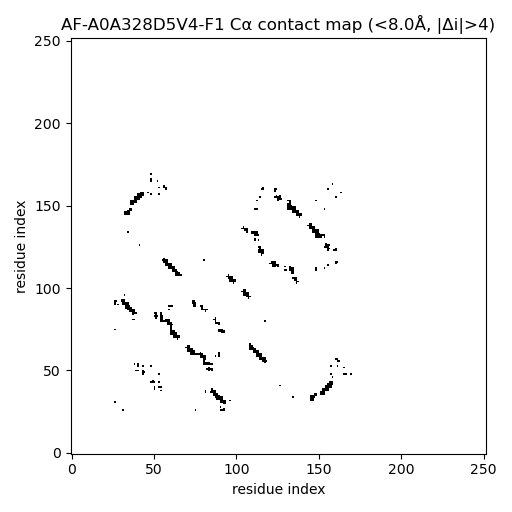827 -8.740 1.00 82.25 129 GLY A N 1
ATOM 956 C CA . GLY A 1 129 ? -7.838 7.599 -7.677 1.00 82.25 129 GLY A CA 1
ATOM 957 C C . GLY A 1 129 ? -7.828 6.888 -6.320 1.00 82.25 129 GLY A C 1
ATOM 958 O O . GLY A 1 129 ? -7.497 5.709 -6.200 1.00 82.25 129 GLY A O 1
ATOM 959 N N . ILE A 1 130 ? -8.175 7.643 -5.277 1.00 85.38 130 ILE A N 1
ATOM 960 C CA . ILE A 1 130 ? -8.127 7.188 -3.880 1.00 85.38 130 ILE A CA 1
ATOM 961 C C . ILE A 1 130 ? -9.175 6.107 -3.570 1.00 85.38 130 ILE A C 1
ATOM 963 O O . ILE A 1 130 ? -8.916 5.207 -2.783 1.00 85.38 130 ILE A O 1
ATOM 967 N N . GLU A 1 131 ? -10.326 6.121 -4.246 1.00 87.62 131 GLU A N 1
ATOM 968 C CA . GLU A 1 131 ? -11.414 5.160 -4.004 1.00 87.62 131 GLU A CA 1
ATOM 969 C C . GLU A 1 131 ? -11.018 3.706 -4.295 1.00 87.62 131 GLU A C 1
ATOM 971 O O . GLU A 1 131 ? -11.493 2.786 -3.631 1.00 87.62 131 GLU A O 1
ATOM 976 N N . ALA A 1 132 ? -10.092 3.479 -5.233 1.00 86.31 132 ALA A N 1
ATOM 977 C CA . ALA A 1 132 ? -9.583 2.140 -5.522 1.00 86.31 132 ALA A CA 1
ATOM 978 C C . ALA A 1 132 ? -8.851 1.523 -4.314 1.00 86.31 132 ALA A C 1
ATOM 980 O O . ALA A 1 132 ? -8.840 0.301 -4.145 1.00 86.31 132 ALA A O 1
ATOM 981 N N . SER A 1 133 ? -8.270 2.361 -3.448 1.00 92.19 133 SER A N 1
ATOM 982 C CA . SER A 1 133 ? -7.552 1.929 -2.250 1.00 92.19 133 SER A CA 1
ATOM 983 C C . SER A 1 133 ? -8.402 1.949 -0.977 1.00 92.19 133 SER A C 1
ATOM 985 O O . SER A 1 133 ? -7.869 1.706 0.109 1.00 92.19 133 SER A O 1
ATOM 987 N N . LYS A 1 134 ? -9.718 2.182 -1.092 1.00 93.56 134 LYS A N 1
ATOM 988 C CA . LYS A 1 134 ? -10.653 2.136 0.037 1.00 93.56 134 LYS A CA 1
ATOM 989 C C . LYS A 1 134 ? -10.608 0.777 0.721 1.00 93.56 134 LYS A C 1
ATOM 991 O O . LYS A 1 134 ? -10.729 -0.258 0.071 1.00 93.56 134 LYS A O 1
ATOM 996 N N . ILE A 1 135 ? -10.450 0.774 2.035 1.00 92.25 135 ILE A N 1
ATOM 997 C CA . ILE A 1 135 ? -10.370 -0.438 2.844 1.00 92.25 135 ILE A CA 1
ATOM 998 C C . ILE A 1 135 ? -11.778 -0.908 3.199 1.00 92.25 135 ILE A C 1
ATOM 1000 O O . ILE A 1 135 ? -12.589 -0.149 3.726 1.00 92.25 135 ILE A O 1
ATOM 1004 N N . VAL A 1 136 ? -12.055 -2.182 2.935 1.00 90.25 136 VAL A N 1
ATOM 1005 C CA . VAL A 1 136 ? -13.334 -2.833 3.227 1.00 90.25 136 VAL A CA 1
ATOM 1006 C C . VAL A 1 136 ? -13.121 -4.096 4.054 1.00 90.25 136 VAL A C 1
ATOM 1008 O O . VAL A 1 136 ? -12.069 -4.734 3.988 1.00 90.25 136 VAL A O 1
ATOM 1011 N N . VAL A 1 137 ? -14.131 -4.472 4.839 1.00 87.12 137 VAL A N 1
ATOM 1012 C CA .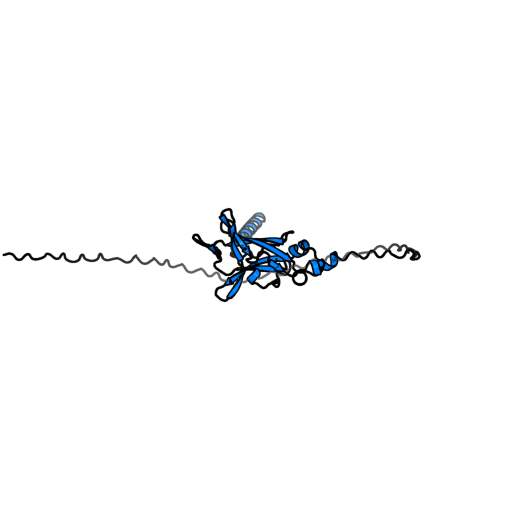 VAL A 1 137 ? -14.133 -5.740 5.576 1.00 87.12 137 VAL A CA 1
ATOM 1013 C C . VAL A 1 137 ? -14.581 -6.845 4.629 1.00 87.12 137 VAL A C 1
ATOM 1015 O O . VAL A 1 137 ? -15.710 -6.828 4.143 1.00 87.12 137 VAL A O 1
ATOM 1018 N N . LYS A 1 138 ? -13.720 -7.834 4.401 1.00 82.69 138 LYS A N 1
ATOM 1019 C CA . LYS A 1 138 ? -14.069 -9.071 3.702 1.00 82.69 138 LYS A CA 1
ATOM 1020 C C . LYS A 1 138 ? -14.128 -10.226 4.690 1.00 82.69 138 LYS A C 1
ATOM 1022 O O . LYS A 1 138 ? -13.322 -10.316 5.613 1.00 82.69 138 LYS A O 1
ATOM 1027 N N . THR A 1 139 ? -15.092 -11.116 4.490 1.00 76.88 139 THR A N 1
ATOM 1028 C CA . THR A 1 139 ? -15.191 -12.367 5.249 1.00 76.88 139 THR A CA 1
ATOM 1029 C C . THR A 1 139 ? -14.653 -13.479 4.366 1.00 76.88 139 THR A C 1
ATOM 1031 O O . THR A 1 139 ? -15.130 -13.665 3.248 1.00 76.88 139 THR A O 1
ATOM 1034 N N . LYS A 1 140 ? -13.626 -14.176 4.839 1.00 76.62 140 LYS A N 1
ATOM 1035 C CA . LYS A 1 140 ? -13.078 -15.351 4.170 1.00 76.62 140 LYS A CA 1
ATOM 1036 C C . LYS A 1 140 ? -14.028 -16.551 4.322 1.00 76.62 140 LYS A C 1
ATOM 1038 O O . LYS A 1 140 ? -14.873 -16.548 5.219 1.00 76.62 140 LYS A O 1
ATOM 1043 N N . PRO A 1 141 ? -13.883 -17.596 3.485 1.00 75.31 141 PRO A N 1
ATOM 1044 C CA . PRO A 1 141 ? -14.711 -18.805 3.563 1.00 75.31 141 PRO A CA 1
ATOM 1045 C C . PRO A 1 141 ? -14.625 -19.547 4.905 1.00 75.31 141 PRO A C 1
ATOM 1047 O O . PRO A 1 141 ? -15.564 -20.232 5.287 1.00 75.31 141 PRO A O 1
ATOM 1050 N N . ASP A 1 142 ? -13.514 -19.390 5.629 1.00 73.88 142 ASP A N 1
ATOM 1051 C CA . ASP A 1 142 ? -13.282 -19.929 6.977 1.00 73.88 142 ASP A CA 1
ATOM 1052 C C . ASP A 1 142 ? -13.986 -19.118 8.089 1.00 73.88 142 ASP A C 1
ATOM 1054 O O . ASP A 1 142 ? -13.822 -19.405 9.273 1.00 73.88 142 ASP A O 1
ATOM 1058 N N . GLY A 1 143 ? -14.747 -18.080 7.726 1.00 70.06 143 GLY A N 1
ATOM 1059 C CA . GLY A 1 143 ? -15.396 -17.157 8.656 1.00 70.06 143 GLY A CA 1
ATOM 1060 C C . GLY A 1 143 ? -14.465 -16.077 9.221 1.00 70.06 143 GLY A C 1
ATOM 1061 O O . GLY A 1 143 ? -14.931 -15.188 9.940 1.00 70.06 143 GLY A O 1
ATOM 1062 N N . GLN A 1 144 ? -13.166 -16.089 8.890 1.00 73.81 144 GLN A N 1
ATOM 1063 C CA . GLN A 1 144 ? -12.221 -15.069 9.335 1.00 73.81 144 GLN A CA 1
ATOM 1064 C C . GLN A 1 144 ? -12.474 -13.748 8.601 1.00 73.81 144 GLN A C 1
ATOM 1066 O O . GLN A 1 144 ? -12.471 -13.669 7.372 1.00 73.81 144 GLN A O 1
ATOM 1071 N N . ARG A 1 145 ? -12.643 -12.663 9.359 1.00 75.56 145 ARG A N 1
ATOM 1072 C CA . ARG A 1 145 ? -12.765 -11.310 8.802 1.00 75.56 145 ARG A CA 1
ATOM 1073 C C . ARG A 1 145 ? -11.386 -10.689 8.611 1.00 75.56 145 ARG A C 1
ATOM 1075 O O . ARG A 1 145 ? -10.588 -10.662 9.543 1.00 75.56 145 ARG A O 1
ATOM 1082 N N . VAL A 1 146 ? -11.128 -10.166 7.419 1.00 84.31 146 VAL A N 1
ATOM 1083 C CA . VAL A 1 146 ? -9.898 -9.453 7.055 1.00 84.31 146 VAL A CA 1
ATOM 1084 C C . VAL A 1 146 ? -10.231 -8.121 6.401 1.00 84.31 146 VAL A C 1
ATOM 1086 O O . VAL A 1 146 ? -11.283 -7.966 5.784 1.00 84.31 146 VAL A O 1
ATOM 1089 N N . LEU A 1 147 ? -9.342 -7.144 6.554 1.00 90.12 147 LEU A N 1
ATOM 1090 C CA . LEU A 1 147 ? -9.458 -5.858 5.878 1.00 90.12 147 LEU A CA 1
ATOM 1091 C C . LEU A 1 147 ? -8.625 -5.885 4.600 1.00 90.12 147 LEU A C 1
ATOM 1093 O O . LEU A 1 147 ? -7.451 -6.249 4.645 1.00 90.12 147 LEU A O 1
ATOM 1097 N N . GLU A 1 148 ? -9.211 -5.480 3.478 1.00 91.94 148 GLU A N 1
ATOM 1098 C CA . GLU A 1 148 ? -8.529 -5.455 2.181 1.00 91.94 148 GLU A CA 1
ATOM 1099 C C . GLU A 1 148 ? -8.945 -4.232 1.354 1.00 91.94 148 GLU A C 1
ATOM 1101 O O . GLU A 1 148 ? -10.049 -3.714 1.549 1.00 91.94 148 GLU A O 1
ATOM 1106 N N . PRO A 1 149 ? -8.118 -3.781 0.393 1.00 92.19 149 PRO A N 1
ATOM 1107 C CA . PRO A 1 149 ? -8.541 -2.796 -0.596 1.00 92.19 149 PRO A CA 1
ATOM 1108 C C . PRO A 1 149 ? -9.739 -3.292 -1.422 1.00 92.19 149 PRO A C 1
ATOM 1110 O O . PRO A 1 149 ? -9.780 -4.446 -1.868 1.00 92.19 149 PRO A O 1
ATOM 1113 N N . ALA A 1 150 ? -10.706 -2.408 -1.665 1.00 89.19 150 ALA A N 1
ATOM 1114 C CA . ALA A 1 150 ? -11.941 -2.704 -2.385 1.00 89.19 150 ALA A CA 1
ATOM 1115 C C . ALA A 1 150 ? -11.671 -3.156 -3.826 1.00 89.19 150 ALA A C 1
ATOM 1117 O O . ALA A 1 150 ? -12.229 -4.159 -4.267 1.00 89.19 150 ALA A O 1
ATOM 1118 N N . ALA A 1 151 ? -10.755 -2.478 -4.527 1.00 88.25 151 ALA A N 1
ATOM 1119 C CA . ALA A 1 151 ? -10.340 -2.841 -5.883 1.00 88.25 151 ALA A CA 1
ATOM 1120 C C . ALA A 1 151 ? -9.296 -3.980 -5.928 1.00 88.25 151 ALA A C 1
ATOM 1122 O O . ALA A 1 151 ? -8.793 -4.331 -6.995 1.00 88.25 151 ALA A O 1
ATOM 1123 N N . GLY A 1 152 ? -8.943 -4.568 -4.780 1.00 88.50 152 GLY A N 1
ATOM 1124 C CA . GLY A 1 152 ? -7.937 -5.622 -4.668 1.00 88.50 152 GLY A CA 1
ATOM 1125 C C . GLY A 1 152 ? -6.508 -5.080 -4.634 1.00 88.50 152 GLY A C 1
ATOM 1126 O O . GLY A 1 152 ? -5.911 -5.008 -3.560 1.00 88.50 152 GLY A O 1
ATOM 1127 N N . LYS A 1 153 ? -5.947 -4.723 -5.797 1.00 91.94 153 LYS A N 1
ATOM 1128 C CA . LYS A 1 153 ? -4.556 -4.251 -5.917 1.00 91.94 153 LYS A CA 1
ATOM 1129 C C . LYS A 1 153 ? -4.477 -2.726 -5.947 1.00 91.94 153 LYS A C 1
ATOM 1131 O O . LYS A 1 153 ? -5.198 -2.079 -6.702 1.00 91.94 153 LYS A O 1
ATOM 1136 N N . VAL A 1 154 ? -3.566 -2.153 -5.165 1.00 92.94 154 VAL A N 1
ATOM 1137 C CA . VAL A 1 154 ? -3.313 -0.707 -5.129 1.00 92.94 154 VAL A CA 1
ATOM 1138 C C . VAL A 1 154 ? -2.261 -0.362 -6.180 1.00 92.94 154 VAL A C 1
ATOM 1140 O O . VAL A 1 154 ? -1.091 -0.717 -6.041 1.00 92.94 154 VAL A O 1
ATOM 1143 N N . LYS A 1 155 ? -2.679 0.311 -7.253 1.00 92.88 155 LYS A N 1
ATOM 1144 C CA . LYS A 1 155 ? -1.800 0.629 -8.385 1.00 92.88 155 LYS A CA 1
ATOM 1145 C C . LYS A 1 155 ? -0.999 1.911 -8.163 1.00 92.88 155 LYS A C 1
ATOM 1147 O O . LYS A 1 155 ? -1.567 2.926 -7.757 1.00 92.88 155 LYS A O 1
ATOM 1152 N N . PHE A 1 156 ? 0.281 1.892 -8.525 1.00 91.75 156 PHE A N 1
ATOM 1153 C CA . PHE A 1 156 ? 1.159 3.066 -8.525 1.00 91.75 156 PHE A CA 1
ATOM 1154 C C . PHE A 1 156 ? 2.018 3.147 -9.788 1.00 91.75 156 PHE A C 1
ATOM 1156 O O . PHE A 1 156 ? 2.206 2.152 -10.486 1.00 91.75 156 PHE A O 1
ATOM 1163 N N . SER A 1 157 ? 2.540 4.343 -10.067 1.00 91.31 157 SER A N 1
ATOM 1164 C CA . SER A 1 157 ? 3.532 4.578 -11.120 1.00 91.31 157 SER A CA 1
ATOM 1165 C C . SER A 1 157 ? 4.928 4.616 -10.506 1.00 91.31 157 SER A C 1
ATOM 1167 O O . SER A 1 157 ? 5.239 5.526 -9.738 1.00 91.31 157 SER A O 1
ATOM 1169 N N . ALA A 1 158 ? 5.788 3.656 -10.839 1.00 90.31 158 ALA A N 1
ATOM 1170 C CA . ALA A 1 158 ? 7.176 3.655 -10.405 1.00 90.31 158 ALA A CA 1
ATOM 1171 C C . ALA A 1 158 ? 7.936 4.868 -10.948 1.00 90.31 158 ALA A C 1
ATOM 1173 O O . ALA A 1 158 ? 8.756 5.431 -10.228 1.00 90.31 158 ALA A O 1
ATOM 1174 N N . ALA A 1 159 ? 7.645 5.341 -12.162 1.00 85.94 159 ALA A N 1
ATOM 1175 C CA . ALA A 1 159 ? 8.354 6.491 -12.720 1.00 85.94 159 ALA A CA 1
ATOM 1176 C C . ALA A 1 159 ? 8.209 7.776 -11.893 1.00 85.94 159 ALA A C 1
ATOM 1178 O O . ALA A 1 159 ? 9.101 8.623 -11.952 1.00 85.94 159 ALA A O 1
ATOM 1179 N N . ILE A 1 160 ? 7.106 7.909 -11.153 1.00 86.69 160 ILE A N 1
ATOM 1180 C CA . ILE A 1 160 ? 6.791 9.082 -10.330 1.00 86.69 160 ILE A CA 1
ATOM 1181 C C . ILE A 1 160 ? 7.086 8.816 -8.846 1.00 86.69 160 ILE A C 1
ATOM 1183 O O . ILE A 1 160 ? 7.468 9.729 -8.120 1.00 86.69 160 ILE A O 1
ATOM 1187 N N . CYS A 1 161 ? 6.918 7.572 -8.392 1.00 88.44 161 CYS A N 1
ATOM 1188 C CA . CYS A 1 161 ? 6.988 7.206 -6.976 1.00 88.44 161 CYS A CA 1
ATOM 1189 C C . CYS A 1 161 ? 8.289 6.565 -6.506 1.00 88.44 161 CYS A C 1
ATOM 1191 O O . CYS A 1 161 ? 8.485 6.399 -5.300 1.00 88.44 161 CYS A O 1
ATOM 1193 N N . THR A 1 162 ? 9.151 6.170 -7.436 1.00 82.00 162 THR A N 1
ATOM 1194 C CA . THR A 1 162 ? 10.439 5.543 -7.135 1.00 82.00 162 THR A CA 1
ATOM 1195 C C . THR A 1 162 ? 11.567 6.436 -7.629 1.00 82.00 162 THR A C 1
ATOM 1197 O O . THR A 1 162 ? 11.410 7.248 -8.545 1.00 82.00 162 THR A O 1
ATOM 1200 N N . SER A 1 163 ? 12.705 6.346 -6.961 1.00 73.56 163 SER A N 1
ATOM 1201 C CA . SER A 1 163 ? 13.859 7.187 -7.189 1.00 73.56 163 SER A CA 1
ATOM 1202 C C . SER A 1 163 ? 14.515 6.884 -8.534 1.00 73.56 163 SER A C 1
ATOM 1204 O O . SER A 1 163 ? 14.579 5.747 -9.008 1.00 73.56 163 SER A O 1
ATOM 1206 N N . ALA A 1 164 ? 15.096 7.917 -9.147 1.00 58.59 164 ALA A N 1
ATOM 1207 C CA . ALA A 1 164 ? 15.795 7.807 -10.426 1.00 58.59 164 ALA A CA 1
ATOM 1208 C C . ALA A 1 164 ? 17.010 6.856 -10.391 1.00 58.59 164 ALA A C 1
ATOM 1210 O O . ALA A 1 164 ? 17.508 6.472 -11.452 1.00 58.59 164 ALA A O 1
ATOM 1211 N N . PHE A 1 165 ? 17.484 6.450 -9.206 1.00 55.31 165 PHE A N 1
ATOM 1212 C CA . PHE A 1 165 ? 18.622 5.541 -9.069 1.00 55.31 165 PHE A CA 1
ATOM 1213 C C . PHE A 1 165 ? 18.351 4.141 -9.648 1.00 55.31 165 PHE A C 1
ATOM 1215 O O . PHE A 1 165 ? 19.273 3.561 -10.223 1.00 55.31 165 PHE A O 1
ATOM 1222 N N . LEU A 1 166 ? 17.107 3.641 -9.652 1.00 54.19 166 LEU A N 1
ATOM 1223 C CA . LEU A 1 166 ? 16.768 2.346 -10.273 1.00 54.19 166 LEU A CA 1
ATOM 1224 C C . LEU A 1 166 ? 17.033 2.315 -11.791 1.00 54.19 166 LEU A C 1
ATOM 1226 O O . LEU A 1 166 ? 17.401 1.282 -12.350 1.00 54.19 166 LEU A O 1
ATOM 1230 N N . LYS A 1 167 ? 16.937 3.467 -12.469 1.00 51.38 167 LYS A N 1
ATOM 1231 C CA . LYS A 1 167 ? 17.207 3.584 -13.915 1.00 51.38 167 LYS A CA 1
ATOM 1232 C C . LYS A 1 167 ? 18.701 3.510 -14.253 1.00 51.38 167 LYS A C 1
ATOM 1234 O O . LYS A 1 167 ? 19.054 3.195 -15.388 1.00 51.38 167 LYS A O 1
ATOM 1239 N N . ILE A 1 168 ? 19.580 3.808 -13.294 1.00 51.97 168 ILE A N 1
ATOM 1240 C CA . ILE A 1 168 ? 21.030 3.908 -13.520 1.00 51.97 168 ILE A CA 1
ATOM 1241 C C . ILE A 1 168 ? 21.693 2.524 -13.448 1.00 51.97 168 ILE A C 1
ATOM 1243 O O . ILE A 1 168 ? 22.590 2.242 -14.240 1.00 51.97 168 ILE A O 1
ATOM 1247 N N . TYR A 1 169 ? 21.217 1.628 -12.576 1.00 51.06 169 TYR A N 1
ATOM 1248 C CA . TYR A 1 169 ? 21.824 0.302 -12.386 1.00 51.06 169 TYR A CA 1
ATOM 1249 C C . TYR A 1 169 ? 21.388 -0.757 -13.413 1.00 51.06 169 TYR A C 1
ATOM 1251 O O . TYR A 1 169 ? 22.101 -1.740 -13.602 1.00 51.06 169 TYR A O 1
ATOM 1259 N N . LYS A 1 170 ? 20.275 -0.548 -14.136 1.00 47.06 170 LYS A N 1
ATOM 1260 C CA . LYS A 1 170 ? 19.795 -1.460 -15.198 1.00 47.06 170 LYS A CA 1
ATOM 1261 C C . LYS A 1 170 ? 20.105 -0.999 -16.624 1.00 47.06 170 LYS A C 1
ATOM 1263 O O . LYS A 1 170 ? 19.516 -1.510 -17.576 1.00 47.06 170 LYS A O 1
ATOM 1268 N N . LYS A 1 171 ? 21.046 -0.071 -16.826 1.00 48.50 171 LYS A N 1
ATOM 1269 C CA . LYS A 1 171 ? 21.625 0.106 -18.163 1.00 48.50 171 LYS A CA 1
ATOM 1270 C C . LYS A 1 171 ? 22.750 -0.919 -18.300 1.00 48.50 171 LYS A C 1
ATOM 1272 O O . LYS A 1 171 ? 23.783 -0.737 -17.654 1.00 48.50 171 LYS A O 1
ATOM 1277 N N . PRO A 1 172 ? 22.601 -1.998 -19.097 1.00 47.62 172 PRO A N 1
ATOM 1278 C CA . PRO A 1 172 ? 23.758 -2.807 -19.421 1.00 47.62 172 PRO A CA 1
ATOM 1279 C C . PRO A 1 172 ? 24.740 -1.842 -20.073 1.00 47.62 172 PRO A C 1
ATOM 1281 O O . PRO A 1 172 ? 24.397 -1.153 -21.039 1.00 47.62 172 PRO A O 1
ATOM 1284 N N . PHE A 1 173 ? 25.940 -1.734 -19.507 1.00 53.22 173 PHE A N 1
ATOM 1285 C CA . PHE A 1 173 ? 27.066 -1.172 -20.229 1.00 53.22 173 PHE A CA 1
ATOM 1286 C C . PHE A 1 173 ? 27.043 -1.840 -21.596 1.00 53.22 173 PHE A C 1
ATOM 1288 O O . PHE A 1 173 ? 27.220 -3.056 -21.689 1.00 53.22 173 PHE A O 1
ATOM 1295 N N . PHE A 1 174 ? 26.725 -1.068 -22.636 1.00 53.88 174 PHE A N 1
ATOM 1296 C CA . PHE A 1 174 ? 26.854 -1.516 -24.006 1.00 53.88 174 PHE A CA 1
ATOM 1297 C C . PHE A 1 174 ? 28.273 -2.064 -24.125 1.00 53.88 174 PHE A C 1
ATOM 1299 O O . PHE A 1 174 ? 29.231 -1.295 -24.188 1.00 53.88 174 PHE A O 1
ATOM 1306 N N . LYS A 1 175 ? 28.418 -3.392 -24.139 1.00 49.44 175 LYS A N 1
ATOM 1307 C CA . LYS A 1 175 ? 29.632 -4.049 -24.602 1.00 49.44 175 LYS A CA 1
ATOM 1308 C C . LYS A 1 175 ? 29.666 -3.833 -26.109 1.00 49.44 175 LYS A C 1
ATOM 1310 O O . LYS A 1 175 ? 29.409 -4.747 -26.881 1.00 49.44 175 LYS A O 1
ATOM 1315 N N . LYS A 1 176 ? 29.928 -2.597 -26.541 1.00 54.66 176 LYS A N 1
ATOM 1316 C CA . LYS A 1 176 ? 30.531 -2.399 -27.853 1.00 54.66 176 LYS A CA 1
ATOM 1317 C C . LYS A 1 176 ? 31.870 -3.133 -27.771 1.00 54.66 176 LYS A C 1
ATOM 1319 O O . LYS A 1 176 ? 32.635 -2.833 -26.851 1.00 54.66 176 LYS A O 1
ATOM 1324 N N . PRO A 1 177 ? 32.153 -4.107 -28.650 1.00 52.66 177 PRO A N 1
ATOM 1325 C CA . PRO A 1 177 ? 33.512 -4.594 -28.794 1.00 52.66 177 PRO A CA 1
ATOM 1326 C C . PRO A 1 177 ? 34.389 -3.369 -29.054 1.00 52.66 177 PRO A C 1
ATOM 1328 O O . PRO A 1 177 ? 34.102 -2.588 -29.965 1.00 52.66 177 PRO A O 1
ATOM 1331 N N . LEU A 1 178 ? 35.399 -3.147 -28.213 1.00 53.84 178 LEU A N 1
ATOM 1332 C CA . LEU A 1 178 ? 36.446 -2.186 -28.541 1.00 53.84 178 LEU A CA 1
ATOM 1333 C C . LEU A 1 178 ? 37.023 -2.598 -29.907 1.00 53.84 178 LEU A C 1
ATOM 1335 O O . LEU A 1 178 ? 37.307 -3.786 -30.084 1.00 53.84 178 LEU A O 1
ATOM 1339 N N . PRO A 1 179 ? 37.213 -1.668 -30.860 1.00 55.56 179 PRO A N 1
ATOM 1340 C CA . PRO A 1 179 ? 37.984 -1.963 -32.057 1.00 55.56 179 PRO A CA 1
ATOM 1341 C C . PRO A 1 179 ? 39.367 -2.464 -31.614 1.00 55.56 179 PRO A C 1
ATOM 1343 O O . PRO A 1 179 ? 40.016 -1.788 -30.806 1.00 55.56 179 PRO A O 1
ATOM 1346 N N . PRO A 1 180 ? 39.830 -3.640 -32.066 1.00 58.28 180 PRO A N 1
ATOM 1347 C CA . PRO A 1 180 ? 41.198 -4.044 -31.808 1.00 58.28 180 PRO A CA 1
ATOM 1348 C C . PRO A 1 180 ? 42.099 -3.084 -32.588 1.00 58.28 180 PRO A C 1
ATOM 1350 O O . PRO A 1 180 ? 41.832 -2.819 -33.755 1.00 58.28 180 PRO A O 1
ATOM 1353 N N . HIS A 1 181 ? 43.147 -2.593 -31.926 1.00 55.91 181 HIS A N 1
ATOM 1354 C CA . HIS A 1 181 ? 44.138 -1.599 -32.370 1.00 55.91 181 HIS A CA 1
ATOM 1355 C C . HIS A 1 181 ? 43.944 -0.182 -31.825 1.00 55.91 181 HIS A C 1
ATOM 1357 O O . HIS A 1 181 ? 43.535 0.744 -32.519 1.00 55.91 181 HIS A O 1
ATOM 1363 N N . LEU A 1 182 ? 44.406 -0.002 -30.587 1.00 50.34 182 LEU A N 1
ATOM 1364 C CA . LEU A 1 182 ? 45.008 1.256 -30.160 1.00 50.34 182 LEU A CA 1
ATOM 1365 C C . LEU A 1 182 ? 46.520 1.008 -29.990 1.00 50.34 182 LEU A C 1
ATOM 1367 O O . LEU A 1 182 ? 46.880 0.026 -29.335 1.00 50.34 182 LEU A O 1
ATOM 1371 N N . PRO A 1 183 ? 47.414 1.814 -30.595 1.00 56.50 183 PRO A N 1
ATOM 1372 C CA . PRO A 1 183 ? 48.854 1.627 -30.444 1.00 56.50 183 PRO A CA 1
ATOM 1373 C C . PRO A 1 183 ? 49.266 1.840 -28.982 1.00 56.50 183 PRO A C 1
ATOM 1375 O O . PRO A 1 183 ? 48.805 2.773 -28.324 1.00 56.50 183 PRO A O 1
ATOM 1378 N N . SER A 1 184 ? 50.123 0.951 -28.477 1.00 53.19 184 SER A N 1
ATOM 1379 C CA . SER A 1 184 ? 50.607 0.950 -27.097 1.00 53.19 184 SER A CA 1
ATOM 1380 C C . SER A 1 184 ? 51.199 2.305 -26.708 1.00 53.19 184 SER A C 1
ATOM 1382 O O . SER A 1 184 ? 52.230 2.725 -27.230 1.00 53.19 184 SER A O 1
ATOM 1384 N N . ILE A 1 185 ? 50.555 2.975 -25.757 1.00 58.94 185 ILE A N 1
ATOM 1385 C CA . ILE A 1 185 ? 51.079 4.180 -25.112 1.00 58.94 185 ILE A CA 1
ATOM 1386 C C . ILE A 1 185 ? 52.269 3.752 -24.235 1.00 58.94 185 ILE A C 1
ATOM 1388 O O . ILE A 1 185 ? 52.112 2.821 -23.437 1.00 58.94 185 ILE A O 1
ATOM 1392 N N . PRO A 1 186 ? 53.458 4.372 -24.346 1.00 56.66 186 PRO A N 1
ATOM 1393 C CA . PRO A 1 186 ? 54.591 4.009 -23.504 1.00 56.66 186 PRO A CA 1
ATOM 1394 C C . PRO A 1 186 ? 54.267 4.282 -22.029 1.00 56.66 186 PRO A C 1
ATOM 1396 O O . PRO A 1 186 ? 53.941 5.403 -21.638 1.00 56.66 186 PRO A O 1
ATOM 1399 N N . ILE A 1 187 ? 54.357 3.237 -21.202 1.00 54.91 187 ILE A N 1
ATOM 1400 C CA . ILE A 1 187 ? 54.128 3.308 -19.756 1.00 54.91 187 ILE A CA 1
ATOM 1401 C C . ILE A 1 187 ? 55.261 4.128 -19.130 1.00 54.91 187 ILE A C 1
ATOM 1403 O O . ILE A 1 187 ? 56.382 3.643 -18.963 1.00 54.91 187 ILE A O 1
ATOM 1407 N N . TYR A 1 188 ? 54.975 5.375 -18.763 1.00 54.81 188 TYR A N 1
ATOM 1408 C CA . TYR A 1 188 ? 55.912 6.201 -18.010 1.00 54.81 188 TYR A CA 1
ATOM 1409 C C . TYR A 1 188 ? 55.932 5.738 -16.548 1.00 54.81 188 TYR A C 1
ATOM 1411 O O . TYR A 1 188 ? 54.939 5.869 -15.831 1.00 54.81 188 TYR A O 1
ATOM 1419 N N . LYS A 1 189 ? 57.058 5.177 -16.089 1.00 59.59 189 LYS A N 1
ATOM 1420 C CA . LYS A 1 189 ? 57.238 4.817 -14.674 1.00 59.59 189 LYS A CA 1
ATOM 1421 C C . LYS A 1 189 ? 57.319 6.102 -13.833 1.00 59.59 189 LYS A C 1
ATOM 1423 O O . LYS A 1 189 ? 58.200 6.925 -14.094 1.00 59.59 189 LYS A O 1
ATOM 1428 N N . PRO A 1 190 ? 56.450 6.304 -12.826 1.00 61.81 190 PRO A N 1
ATOM 1429 C CA . PRO A 1 190 ? 56.537 7.482 -11.973 1.00 61.81 190 PRO A CA 1
ATOM 1430 C C . PRO A 1 190 ? 57.809 7.430 -11.115 1.00 61.81 190 PRO A C 1
ATOM 1432 O O . PRO A 1 190 ? 58.130 6.401 -10.518 1.00 61.81 190 PRO A O 1
ATOM 1435 N N . LYS A 1 191 ? 58.544 8.549 -11.060 1.00 67.81 191 LYS A N 1
ATOM 1436 C CA . LYS A 1 191 ? 59.728 8.698 -10.198 1.00 67.81 191 LYS A CA 1
ATOM 1437 C C . LYS A 1 191 ? 59.324 8.660 -8.710 1.00 67.81 191 LYS A C 1
ATOM 1439 O O . LYS A 1 191 ? 58.236 9.141 -8.380 1.00 67.81 191 LYS A O 1
ATOM 1444 N N . PRO A 1 192 ? 60.183 8.148 -7.806 1.00 68.12 192 PRO A N 1
ATOM 1445 C CA . PRO A 1 192 ? 59.914 8.155 -6.368 1.00 68.12 192 PRO A CA 1
ATOM 1446 C C . PRO A 1 192 ? 59.739 9.585 -5.843 1.00 68.12 192 PRO A C 1
ATOM 1448 O O . PRO A 1 192 ? 60.521 10.474 -6.182 1.00 68.12 192 PRO A O 1
ATOM 1451 N N . LYS A 1 193 ? 58.713 9.808 -5.015 1.00 69.00 193 LYS A N 1
ATOM 1452 C CA . LYS A 1 193 ? 58.491 11.096 -4.341 1.00 69.00 193 LYS A CA 1
ATOM 1453 C C . LYS A 1 193 ? 59.489 11.259 -3.180 1.00 69.00 193 LYS A C 1
ATOM 1455 O O . LYS A 1 193 ? 59.757 10.270 -2.499 1.00 69.00 193 LYS A O 1
ATOM 1460 N N . PRO A 1 194 ? 60.019 12.471 -2.929 1.00 68.12 194 PRO A N 1
ATOM 1461 C CA . PRO A 1 194 ? 60.892 12.721 -1.784 1.00 68.12 194 PRO A CA 1
ATOM 1462 C C . PRO A 1 194 ? 60.123 12.603 -0.454 1.00 68.12 194 PRO A C 1
ATOM 1464 O O . PRO A 1 194 ? 58.901 12.793 -0.436 1.00 68.12 194 PRO A O 1
ATOM 1467 N N . PRO A 1 195 ? 60.810 12.289 0.661 1.00 65.69 195 PRO A N 1
ATOM 1468 C CA . PRO A 1 195 ? 60.170 12.131 1.961 1.00 65.69 195 PRO A CA 1
ATOM 1469 C C . PRO A 1 195 ? 59.602 13.464 2.462 1.00 65.69 195 PRO A C 1
ATOM 1471 O O . PRO A 1 195 ? 60.252 14.507 2.399 1.00 65.69 195 PRO A O 1
ATOM 1474 N N . ILE A 1 196 ? 58.369 13.415 2.965 1.00 59.28 196 ILE A N 1
ATOM 1475 C CA . ILE A 1 196 ? 57.659 14.563 3.531 1.00 59.28 196 ILE A CA 1
ATOM 1476 C C . ILE A 1 196 ? 58.139 14.757 4.973 1.00 59.28 196 ILE A C 1
ATOM 1478 O O . ILE A 1 196 ? 57.910 13.898 5.822 1.00 59.28 196 ILE A O 1
ATOM 1482 N N . TYR A 1 197 ? 58.791 15.886 5.254 1.00 57.75 197 TYR A N 1
ATOM 1483 C CA . TYR A 1 197 ? 59.134 16.300 6.615 1.00 57.75 197 TYR A CA 1
ATOM 1484 C C . TYR A 1 197 ? 57.939 17.020 7.249 1.00 57.75 197 TYR A C 1
ATOM 1486 O O . TYR A 1 197 ? 57.512 18.063 6.753 1.00 57.75 197 TYR A O 1
ATOM 1494 N N . ILE A 1 198 ? 57.395 16.468 8.335 1.00 62.50 198 ILE A N 1
ATOM 1495 C CA . ILE A 1 198 ? 56.320 17.099 9.110 1.00 62.50 198 ILE A CA 1
ATOM 1496 C C . ILE A 1 198 ? 56.962 17.757 10.341 1.00 62.50 198 ILE A C 1
ATOM 1498 O O . ILE A 1 198 ? 57.431 17.035 11.222 1.00 62.50 198 ILE A O 1
ATOM 1502 N N . PRO A 1 199 ? 57.021 19.097 10.432 1.00 65.31 199 PRO A N 1
ATOM 1503 C CA . PRO A 1 199 ? 57.544 19.760 11.619 1.00 65.31 199 PRO A CA 1
ATOM 1504 C C . PRO A 1 199 ? 56.579 19.600 12.802 1.00 65.31 199 PRO A C 1
ATOM 1506 O O . PRO A 1 199 ? 55.372 19.809 12.676 1.00 65.31 199 PRO A O 1
ATOM 1509 N N . SER A 1 200 ? 57.123 19.249 13.967 1.00 63.97 200 SER A N 1
ATOM 1510 C CA . SER A 1 200 ? 56.371 19.115 15.217 1.00 63.97 200 SER A CA 1
ATOM 1511 C C . SER A 1 200 ? 55.798 20.464 15.660 1.00 63.97 200 SER A C 1
ATOM 1513 O O . SER A 1 200 ? 56.540 21.394 15.973 1.00 63.97 200 SER A O 1
ATOM 1515 N N . VAL A 1 201 ? 54.471 20.569 15.709 1.00 63.50 201 VAL A N 1
ATOM 1516 C CA . VAL A 1 201 ? 53.758 21.747 16.224 1.00 63.50 201 VAL A CA 1
ATOM 1517 C C . VAL A 1 201 ? 53.903 21.839 17.752 1.00 63.50 201 VAL A C 1
ATOM 1519 O O . VAL A 1 201 ? 53.678 20.841 18.442 1.00 63.50 201 VAL A O 1
ATOM 1522 N N . PRO A 1 202 ? 54.253 23.010 18.318 1.00 65.56 202 PRO A N 1
ATOM 1523 C CA . PRO A 1 202 ? 54.395 23.166 19.760 1.00 65.56 202 PRO A CA 1
ATOM 1524 C C . PRO A 1 202 ? 53.027 23.150 20.455 1.00 65.56 202 PRO A C 1
ATOM 1526 O O . PRO A 1 202 ? 52.115 23.902 20.112 1.00 65.56 202 PRO A O 1
ATOM 1529 N N . ILE A 1 203 ? 52.895 22.293 21.467 1.00 58.66 203 ILE A N 1
ATOM 1530 C CA . ILE A 1 203 ? 51.679 22.150 22.274 1.00 58.66 203 ILE A CA 1
ATOM 1531 C C . ILE A 1 203 ? 51.580 23.340 23.238 1.00 58.66 203 ILE A C 1
ATOM 1533 O O . ILE A 1 203 ? 52.311 23.415 24.227 1.00 58.66 203 ILE A O 1
ATOM 1537 N N . TYR A 1 204 ? 50.653 24.263 22.979 1.00 61.78 204 TYR A N 1
ATOM 1538 C CA . TYR A 1 204 ? 50.344 25.352 23.907 1.00 61.78 204 TYR A CA 1
ATOM 1539 C C . TYR A 1 204 ? 49.446 24.858 25.047 1.00 61.78 204 TYR A C 1
ATOM 1541 O O . TYR A 1 204 ? 48.352 24.340 24.817 1.00 61.78 204 TYR A O 1
ATOM 1549 N N . LYS A 1 205 ? 49.886 25.047 26.298 1.00 65.31 205 LYS A N 1
ATOM 1550 C CA . LYS A 1 205 ? 49.061 24.760 27.480 1.00 65.31 205 LYS A CA 1
ATOM 1551 C C . LYS A 1 205 ? 48.014 25.871 27.684 1.00 65.31 205 LYS A C 1
ATOM 1553 O O . LYS A 1 205 ? 48.398 27.044 27.717 1.00 65.31 205 LYS A O 1
ATOM 1558 N N . PRO A 1 206 ? 46.719 25.544 27.860 1.00 71.56 206 PRO A N 1
ATOM 1559 C CA . PRO A 1 206 ? 45.683 26.544 28.111 1.00 71.56 206 PRO A CA 1
ATOM 1560 C C . PRO A 1 206 ? 45.861 27.219 29.476 1.00 71.56 206 PRO A C 1
ATOM 1562 O O . PRO A 1 206 ? 46.180 26.559 30.466 1.00 71.56 206 PRO A O 1
ATOM 1565 N N . LYS A 1 207 ? 45.617 28.534 29.542 1.00 71.94 207 LYS A N 1
ATOM 1566 C CA . LYS A 1 207 ? 45.646 29.298 30.800 1.00 71.94 207 LYS A CA 1
ATOM 1567 C C . LYS A 1 207 ? 44.434 28.966 31.693 1.00 71.94 207 LYS A C 1
ATOM 1569 O O . LYS A 1 207 ? 43.349 28.710 31.166 1.00 71.94 207 LYS A O 1
ATOM 1574 N N . PRO A 1 208 ? 44.592 28.997 33.030 1.00 73.31 208 PRO A N 1
ATOM 1575 C CA . PRO A 1 208 ? 43.506 28.718 33.965 1.00 73.31 208 PRO A CA 1
ATOM 1576 C C . PRO A 1 208 ? 42.423 29.804 33.926 1.00 73.31 208 PRO A C 1
ATOM 1578 O O . PRO A 1 208 ? 42.714 30.992 33.787 1.00 73.31 208 PRO A O 1
ATOM 1581 N N . LYS A 1 209 ? 41.161 29.375 34.040 1.00 73.62 209 LYS A N 1
ATOM 1582 C CA . LYS A 1 209 ? 39.984 30.255 34.034 1.00 73.62 209 LYS A CA 1
ATOM 1583 C C . LYS A 1 209 ? 39.824 30.968 35.387 1.00 73.62 209 LYS A C 1
ATOM 1585 O O . LYS A 1 209 ? 40.128 30.360 36.414 1.00 73.62 209 LYS A O 1
ATOM 1590 N N . PRO A 1 210 ? 39.328 32.219 35.404 1.00 69.75 210 PRO A N 1
ATOM 1591 C CA . PRO A 1 210 ? 39.087 32.950 36.643 1.00 69.75 210 PRO A CA 1
ATOM 1592 C C . PRO A 1 210 ? 37.935 32.330 37.457 1.00 69.75 210 PRO A C 1
ATOM 1594 O O . PRO A 1 210 ? 37.058 31.675 36.883 1.00 69.75 210 PRO A O 1
ATOM 1597 N N . PRO A 1 211 ? 37.929 32.523 38.788 1.00 70.62 211 PRO A N 1
ATOM 1598 C CA . PRO A 1 211 ? 36.908 31.961 39.662 1.00 70.62 211 PRO A CA 1
ATOM 1599 C C . PRO A 1 211 ? 35.545 32.620 39.424 1.00 70.62 211 PRO A C 1
ATOM 1601 O O . PRO A 1 211 ? 35.430 33.835 39.273 1.00 70.62 211 PRO A O 1
ATOM 1604 N N . ILE A 1 212 ? 34.508 31.786 39.397 1.00 68.25 212 ILE A N 1
ATOM 1605 C CA . ILE A 1 212 ? 33.117 32.188 39.182 1.00 68.25 212 ILE A CA 1
ATOM 1606 C C . ILE A 1 212 ? 32.521 32.602 40.531 1.00 68.25 212 ILE A C 1
ATOM 1608 O O . ILE A 1 212 ? 32.469 31.794 41.457 1.00 68.25 212 ILE A O 1
ATOM 1612 N N . TYR A 1 213 ? 32.058 33.849 40.640 1.0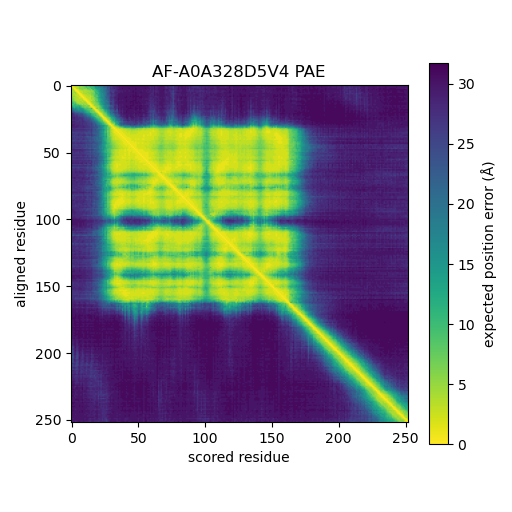0 63.06 213 TYR A N 1
ATOM 1613 C CA . TYR A 1 213 ? 31.279 34.318 41.786 1.00 63.06 213 TYR A CA 1
ATOM 1614 C C . TYR A 1 213 ? 29.813 33.906 41.614 1.00 63.06 213 TYR A C 1
ATOM 1616 O O . TYR A 1 213 ? 29.182 34.273 40.622 1.00 63.06 213 TYR A O 1
ATOM 1624 N N . ILE A 1 214 ? 29.273 33.148 42.569 1.00 66.81 214 ILE A N 1
ATOM 1625 C CA . ILE A 1 214 ? 27.860 32.759 42.584 1.00 66.81 214 ILE A CA 1
ATOM 1626 C C . ILE A 1 214 ? 27.149 33.640 43.619 1.00 66.81 214 ILE A C 1
ATOM 1628 O O . ILE A 1 214 ? 27.421 33.493 44.812 1.00 66.81 214 ILE A O 1
ATOM 1632 N N . PRO A 1 215 ? 26.257 34.556 43.206 1.00 66.31 215 PRO A N 1
ATOM 1633 C CA . PRO A 1 215 ? 25.481 35.346 44.149 1.00 66.31 215 PRO A CA 1
ATOM 1634 C C . PRO A 1 215 ? 24.498 34.449 44.912 1.00 66.31 215 PRO A C 1
ATOM 1636 O O . PRO A 1 215 ? 23.824 33.594 44.334 1.00 66.31 215 PRO A O 1
ATOM 1639 N N . HIS A 1 216 ? 24.418 34.646 46.227 1.00 62.94 216 HIS A N 1
ATOM 1640 C CA . HIS A 1 216 ? 23.517 33.891 47.090 1.00 62.94 216 HIS A CA 1
ATOM 1641 C C . HIS A 1 216 ? 22.060 34.266 46.800 1.00 62.94 216 HIS A C 1
ATOM 1643 O O . HIS A 1 216 ? 21.636 35.397 47.031 1.00 62.94 216 HIS A O 1
ATOM 1649 N N . VAL A 1 217 ? 21.287 33.299 46.306 1.00 61.22 217 VAL A N 1
ATOM 1650 C CA . VAL A 1 217 ? 19.845 33.451 46.087 1.00 61.22 217 VAL A CA 1
ATOM 1651 C C . VAL A 1 217 ? 19.125 33.289 47.435 1.00 61.22 217 VAL A C 1
ATOM 1653 O O . VAL A 1 217 ? 19.381 32.303 48.132 1.00 61.22 217 VAL A O 1
ATOM 1656 N N . PRO A 1 218 ? 18.242 34.218 47.844 1.00 65.38 218 PRO A N 1
ATOM 1657 C CA . PRO A 1 218 ? 17.537 34.105 49.114 1.00 65.38 218 PRO A CA 1
ATOM 1658 C C . PRO A 1 218 ? 16.557 32.925 49.097 1.00 65.38 218 PRO A C 1
ATOM 1660 O O . PRO A 1 218 ? 15.715 32.786 48.210 1.00 65.38 218 PRO A O 1
ATOM 1663 N N . ILE A 1 219 ? 16.676 32.068 50.111 1.00 57.47 219 ILE A N 1
ATOM 1664 C CA . ILE A 1 219 ? 15.841 30.880 50.297 1.00 57.47 219 ILE A CA 1
ATOM 1665 C C . ILE A 1 219 ? 14.474 31.323 50.831 1.00 57.47 219 ILE A C 1
ATOM 1667 O O . ILE A 1 219 ? 14.334 31.648 52.011 1.00 57.47 219 ILE A O 1
ATOM 1671 N N . TYR A 1 220 ? 13.448 31.307 49.980 1.00 60.62 220 TYR A N 1
ATOM 1672 C CA . TYR A 1 220 ? 12.066 31.488 50.425 1.00 60.62 220 TYR A CA 1
ATOM 1673 C C . TYR A 1 220 ? 11.530 30.186 51.024 1.00 60.62 220 TYR A C 1
ATOM 1675 O O . TYR A 1 220 ? 11.436 29.162 50.348 1.00 60.62 220 TYR A O 1
ATOM 1683 N N . LYS A 1 221 ? 11.156 30.226 52.308 1.00 64.06 221 LYS A N 1
ATOM 1684 C CA . LYS A 1 221 ? 10.475 29.108 52.971 1.00 64.06 221 LYS A CA 1
ATOM 1685 C C . LYS A 1 221 ? 9.042 28.981 52.426 1.00 64.06 221 LYS A C 1
ATOM 1687 O O . LYS A 1 221 ? 8.315 29.978 52.435 1.00 64.06 221 LYS A O 1
ATOM 1692 N N . PRO A 1 222 ? 8.609 27.790 51.976 1.00 67.81 222 PRO A N 1
ATOM 1693 C CA . PRO A 1 222 ? 7.245 27.590 51.504 1.00 67.81 222 PRO A CA 1
ATOM 1694 C C . PRO A 1 222 ? 6.242 27.733 52.658 1.00 67.81 222 PRO A C 1
ATOM 1696 O O . PRO A 1 222 ? 6.479 27.256 53.769 1.00 67.81 222 PRO A O 1
ATOM 1699 N N . LYS A 1 223 ? 5.115 28.407 52.392 1.00 63.56 223 LYS A N 1
ATOM 1700 C CA . LYS A 1 223 ? 4.024 28.572 53.364 1.00 63.56 223 LYS A CA 1
ATOM 1701 C C . LYS A 1 223 ? 3.343 27.223 53.666 1.00 63.56 223 LYS A C 1
ATOM 1703 O O . LYS A 1 223 ? 3.188 26.417 52.745 1.00 63.56 223 LYS A O 1
ATOM 1708 N N . PRO A 1 224 ? 2.894 26.982 54.914 1.00 68.75 224 PRO A N 1
ATOM 1709 C CA . PRO A 1 224 ? 2.202 25.749 55.287 1.00 68.75 224 PRO A CA 1
ATOM 1710 C C . PRO A 1 224 ? 0.899 25.571 54.500 1.00 68.75 224 PRO A C 1
ATOM 1712 O O . PRO A 1 224 ? 0.119 26.514 54.361 1.00 68.75 224 PRO A O 1
ATOM 1715 N N . LYS A 1 225 ? 0.655 24.356 53.997 1.00 58.12 225 LYS A N 1
ATOM 1716 C CA . LYS A 1 225 ? -0.609 23.998 53.342 1.00 58.12 225 LYS A CA 1
ATOM 1717 C C . LYS A 1 225 ? -1.714 23.910 54.396 1.00 58.12 225 LYS A C 1
ATOM 1719 O O . LYS A 1 225 ? -1.607 23.126 55.334 1.00 58.12 225 LYS A O 1
ATOM 1724 N N . VAL A 1 226 ? -2.765 24.707 54.225 1.00 61.75 226 VAL A N 1
ATOM 1725 C CA . VAL A 1 226 ? -3.982 24.636 55.041 1.00 61.75 226 VAL A CA 1
ATOM 1726 C C . VAL A 1 226 ? -4.757 23.387 54.623 1.00 61.75 226 VAL A C 1
ATOM 1728 O O . VAL A 1 226 ? -5.072 23.216 53.445 1.00 61.75 226 VAL A O 1
ATOM 1731 N N . LEU A 1 227 ? -5.015 22.491 55.575 1.00 51.44 227 LEU A N 1
ATOM 1732 C CA . LEU A 1 227 ? -5.820 21.292 55.362 1.00 51.44 227 LEU A CA 1
ATOM 1733 C C . LEU A 1 227 ? -7.298 21.711 55.338 1.00 51.44 227 LEU A C 1
ATOM 1735 O O . LEU A 1 227 ? -7.853 22.072 56.373 1.00 51.44 227 LEU A O 1
ATOM 1739 N N . PHE A 1 228 ? -7.935 21.693 54.169 1.00 56.44 228 PHE A N 1
ATOM 1740 C CA . PHE A 1 228 ? -9.385 21.855 54.086 1.00 56.44 228 PHE A CA 1
ATOM 1741 C C . PHE A 1 228 ? -10.041 20.516 54.433 1.00 56.44 228 PHE A C 1
ATOM 1743 O O . PHE A 1 228 ? -9.915 19.546 53.686 1.00 56.44 228 PHE A O 1
ATOM 1750 N N . SER A 1 229 ? -10.718 20.444 55.580 1.00 59.25 229 SER A N 1
ATOM 1751 C CA . SER A 1 229 ? -11.600 19.320 55.897 1.00 59.25 229 SER A CA 1
ATOM 1752 C C . SER A 1 229 ? -12.776 19.329 54.925 1.00 59.25 229 SER A C 1
ATOM 1754 O O . SER A 1 229 ? -13.433 20.358 54.759 1.00 59.25 229 SER A O 1
ATOM 1756 N N . SER A 1 230 ? -13.034 18.193 54.273 1.00 69.00 230 SER A N 1
ATOM 1757 C CA . SER A 1 230 ? -14.217 18.047 53.421 1.00 69.00 230 SER A CA 1
ATOM 1758 C C . SER A 1 230 ? -15.489 18.309 54.238 1.00 69.00 230 SER A C 1
ATOM 1760 O O . SER A 1 230 ? -15.549 17.896 55.400 1.00 69.00 230 SER A O 1
ATOM 1762 N N . PRO A 1 231 ? -16.490 18.999 53.666 1.00 74.94 231 PRO A N 1
ATOM 1763 C CA . PRO A 1 231 ? -17.751 19.240 54.351 1.00 74.94 231 PRO A CA 1
ATOM 1764 C C . PRO A 1 231 ? -18.469 17.910 54.643 1.00 74.94 231 PRO A C 1
ATOM 1766 O O . PRO A 1 231 ? -18.332 16.957 53.869 1.00 74.94 231 PRO A O 1
ATOM 1769 N N . PRO A 1 232 ? -19.217 17.822 55.757 1.00 75.94 232 PRO A N 1
ATOM 1770 C CA . PRO A 1 232 ? -19.949 16.614 56.111 1.00 75.94 232 PRO A CA 1
ATOM 1771 C C . PRO A 1 232 ? -21.007 16.281 55.046 1.00 75.94 232 PRO A C 1
ATOM 1773 O O . PRO A 1 232 ? -21.539 17.191 54.400 1.00 75.94 232 PRO A O 1
ATOM 1776 N N . PRO A 1 233 ? -21.326 14.989 54.851 1.00 74.12 233 PRO A N 1
ATOM 1777 C CA . PRO A 1 233 ? -22.351 14.581 53.902 1.00 74.12 233 PRO A CA 1
ATOM 1778 C C . PRO A 1 233 ? -23.711 15.200 54.274 1.00 74.12 233 PRO A C 1
ATOM 1780 O O . PRO A 1 233 ? -24.009 15.359 55.461 1.00 74.12 233 PRO A O 1
ATOM 1783 N N . PRO A 1 234 ? -24.544 15.550 53.278 1.00 69.75 234 PRO A N 1
ATOM 1784 C CA . PRO A 1 234 ? -25.847 16.156 53.517 1.00 69.75 234 PRO A CA 1
ATOM 1785 C C . PRO A 1 234 ? -26.737 15.222 54.345 1.00 69.75 234 PRO A C 1
ATOM 1787 O O . PRO A 1 234 ? -26.886 14.039 54.034 1.00 69.75 234 PRO A O 1
ATOM 1790 N N . TYR A 1 235 ? -27.323 15.770 55.409 1.00 67.94 235 TYR A N 1
ATOM 1791 C CA . TYR A 1 235 ? -28.286 15.075 56.255 1.00 67.94 235 TYR A CA 1
ATOM 1792 C C . TYR A 1 235 ? -29.621 14.958 55.509 1.00 67.94 235 TYR A C 1
ATOM 1794 O O . TYR A 1 235 ? -30.250 15.969 55.199 1.00 67.94 235 TYR A O 1
ATOM 1802 N N . TYR A 1 236 ? -30.045 13.732 55.202 1.00 65.75 236 TYR A N 1
ATOM 1803 C CA . TYR A 1 236 ? -31.359 13.472 54.618 1.00 65.75 236 TYR A CA 1
ATOM 1804 C C . TYR A 1 236 ? -32.375 13.246 55.735 1.00 65.75 236 TYR A C 1
ATOM 1806 O O . TYR A 1 236 ? -32.313 12.243 56.448 1.00 65.75 236 TYR A O 1
ATOM 1814 N N . GLU A 1 237 ? -33.319 14.173 55.874 1.00 73.62 237 GLU A N 1
ATOM 1815 C CA . GLU A 1 237 ? -34.439 14.032 56.798 1.00 73.62 237 GLU A CA 1
ATOM 1816 C C . GLU A 1 237 ? -35.403 12.938 56.288 1.00 73.62 237 GLU A C 1
ATOM 1818 O O . GLU A 1 237 ? -35.801 12.966 55.114 1.00 73.62 237 GLU A O 1
ATOM 1823 N N . PRO A 1 238 ? -35.768 11.938 57.113 1.00 71.50 238 PRO A N 1
ATOM 1824 C CA . PRO A 1 238 ? -36.695 10.891 56.706 1.00 71.50 238 PRO A CA 1
ATOM 1825 C C . PRO A 1 238 ? -38.053 11.497 56.345 1.00 71.50 238 PRO A C 1
ATOM 1827 O O . PRO A 1 238 ? -38.698 12.127 57.179 1.00 71.50 238 PRO A O 1
ATOM 1830 N N . LYS A 1 239 ? -38.512 11.284 55.104 1.00 68.50 239 LYS A N 1
ATOM 1831 C CA . LYS A 1 239 ? -39.841 11.731 54.668 1.00 68.50 239 LYS A CA 1
ATOM 1832 C C . LYS A 1 239 ? -40.911 11.199 55.625 1.00 68.50 239 LYS A C 1
ATOM 1834 O O . LYS A 1 239 ? -41.085 9.987 55.768 1.00 68.50 239 LYS A O 1
ATOM 1839 N N . GLN A 1 240 ? -41.624 12.130 56.252 1.00 69.75 240 GLN A N 1
ATOM 1840 C CA . GLN A 1 240 ? -42.755 11.879 57.134 1.00 69.75 240 GLN A CA 1
ATOM 1841 C C . GLN A 1 240 ? -43.785 10.992 56.420 1.00 69.75 240 GLN A C 1
ATOM 1843 O O . GLN A 1 240 ? -44.230 11.302 55.313 1.00 69.75 240 GLN A O 1
ATOM 1848 N N . LYS A 1 241 ? -44.132 9.854 57.036 1.00 67.00 241 LYS A N 1
ATOM 1849 C CA . LYS A 1 241 ? -45.132 8.923 56.500 1.00 67.00 241 LYS A CA 1
ATOM 1850 C C . LYS A 1 241 ? -46.475 9.643 56.383 1.00 67.00 241 LYS A C 1
ATOM 1852 O O . LYS A 1 241 ? -46.941 10.243 57.350 1.00 67.00 241 LYS A O 1
ATOM 1857 N N . SER A 1 242 ? -47.080 9.575 55.199 1.00 66.06 242 SER A N 1
ATOM 1858 C CA . SER A 1 242 ? -48.416 10.106 54.938 1.00 66.06 242 SER A CA 1
ATOM 1859 C C . SER A 1 242 ? -49.438 9.484 55.900 1.00 66.06 242 SER A C 1
ATOM 1861 O O . SER A 1 242 ? -49.338 8.286 56.185 1.00 66.06 242 SER A O 1
ATOM 1863 N N . PRO A 1 243 ? -50.411 10.261 56.408 1.00 64.25 243 PRO A N 1
ATOM 1864 C CA . PRO A 1 243 ? -51.428 9.733 57.304 1.00 64.25 243 PRO A CA 1
ATOM 1865 C C . PRO A 1 243 ? -52.257 8.659 56.593 1.00 64.25 243 PRO A C 1
ATOM 1867 O O . PRO A 1 243 ? -52.716 8.841 55.465 1.00 64.25 243 PRO A O 1
ATOM 1870 N N . VAL A 1 244 ? -52.419 7.527 57.274 1.00 64.88 244 VAL A N 1
ATOM 1871 C CA . VAL A 1 244 ? -53.264 6.412 56.845 1.00 64.88 244 VAL A CA 1
ATOM 1872 C C . VAL A 1 244 ? -54.716 6.886 56.868 1.00 64.88 244 VAL A C 1
ATOM 1874 O O . VAL A 1 244 ? -55.231 7.266 57.918 1.00 64.88 244 VAL A O 1
ATOM 1877 N N . TYR A 1 245 ? -55.367 6.884 55.707 1.00 64.69 245 TYR A N 1
ATOM 1878 C CA . TYR A 1 245 ? -56.793 7.171 55.594 1.00 64.69 245 TYR A CA 1
ATOM 1879 C C . TYR A 1 245 ? -57.591 6.004 56.183 1.00 64.69 245 TYR A C 1
ATOM 1881 O O . TYR A 1 245 ? -57.547 4.893 55.655 1.00 64.69 245 TYR A O 1
ATOM 1889 N N . VAL A 1 246 ? -58.311 6.256 57.277 1.00 62.75 246 VAL A N 1
ATOM 1890 C CA . VAL A 1 246 ? -59.302 5.323 57.823 1.00 62.75 246 VAL A CA 1
ATOM 1891 C C . VAL A 1 246 ? -60.658 5.696 57.216 1.00 62.75 246 VAL A C 1
ATOM 1893 O O . VAL A 1 246 ? -61.149 6.795 57.483 1.00 62.75 246 VAL A O 1
ATOM 1896 N N . PRO A 1 247 ? -61.274 4.839 56.383 1.00 61.31 247 PRO A N 1
ATOM 1897 C CA . PRO A 1 247 ? -62.619 5.092 55.895 1.00 61.31 247 PRO A CA 1
ATOM 1898 C C . PRO A 1 247 ? -63.606 4.963 57.058 1.00 61.31 247 PRO A C 1
ATOM 1900 O O . PRO A 1 247 ? -63.685 3.924 57.712 1.00 61.31 247 PRO A O 1
ATOM 1903 N N . HIS A 1 248 ? -64.366 6.026 57.311 1.00 61.00 248 HIS A N 1
ATOM 1904 C CA . HIS A 1 248 ? -65.502 5.970 58.221 1.00 61.00 248 HIS A CA 1
ATOM 1905 C C . HIS A 1 248 ? -66.613 5.129 57.586 1.00 61.00 248 HIS A C 1
ATOM 1907 O O . HIS A 1 248 ? -67.279 5.564 56.645 1.00 61.00 248 HIS A O 1
ATOM 1913 N N . THR A 1 249 ? -66.821 3.931 58.122 1.00 58.53 249 THR A N 1
ATOM 1914 C CA . THR A 1 249 ? -68.055 3.170 57.949 1.00 58.53 249 THR A CA 1
ATOM 1915 C C . THR A 1 249 ? -69.196 3.937 58.615 1.00 58.53 249 THR A C 1
ATOM 1917 O O . THR A 1 249 ? -69.174 4.194 59.818 1.00 58.53 249 THR A O 1
ATOM 1920 N N . LYS A 1 250 ? -70.185 4.343 57.816 1.00 49.25 250 LYS A N 1
ATOM 1921 C CA . LYS A 1 250 ? -71.512 4.697 58.321 1.00 49.25 250 LYS A CA 1
ATOM 1922 C C . LYS A 1 250 ? -72.339 3.422 58.386 1.00 49.25 250 LYS A C 1
ATOM 1924 O O . LYS A 1 250 ? -72.463 2.732 57.379 1.00 49.25 250 LYS A O 1
ATOM 1929 N N . GLU A 1 251 ? -72.904 3.164 59.551 1.00 51.03 251 GLU A N 1
ATOM 1930 C CA . GLU A 1 251 ? -73.953 2.179 59.794 1.00 51.03 251 GLU A CA 1
ATOM 1931 C C . GLU A 1 251 ? -74.843 2.747 60.917 1.00 51.03 251 GLU A C 1
ATOM 1933 O O . GLU A 1 251 ? -74.301 3.452 61.780 1.00 51.03 251 GLU A O 1
ATOM 1938 N N . PRO A 1 252 ? -76.154 2.459 60.980 1.00 55.22 252 PRO A N 1
ATOM 1939 C CA . PRO A 1 252 ? -77.068 1.889 59.981 1.00 55.22 252 PRO A CA 1
ATOM 1940 C C . PRO A 1 252 ? -77.939 2.946 59.270 1.00 55.22 252 PRO A C 1
ATOM 1942 O O . PRO A 1 252 ? -78.186 4.030 59.848 1.00 55.22 252 PRO A O 1
#

Nearest PDB structures (foldseek):
  2baf-assembly1_A  TM=2.365E-01  e=9.274E+00  Bos taurus

Organism: NCBI:txid267555

Mean predicted aligned error: 20.66 Å

Foldseek 3Di:
DVVVVVVVVVVVVVVVVPDDPPVPVPQPVVQKAKEKAFADAPCCVVLVFQPQQLQQFKFKWKWFQDPVRDTDTQWPPLGWGQHSRRMTITIGGNQQWADDPDPFIAGPTFIFIWMAGNPPRHTFDFPVDGLQRTWGWDQDPVRDIHIYGPVRYGYGHSVRHPDPVSSVVPPPPPPPPDPPDDPDDDDDDDDDDDDDDDDDDDDDDDDDDDDDDDDDDDDDDDDDDDDDDDDDDDDDDPPDDDDDDDDDDDDD

Secondary structure (DSSP, 8-state):
-HHHHHHHHHHHHHHTSS----------GGGEEEEEEEEEESSTTTTT--HHHHHHTEEEEEEEE-T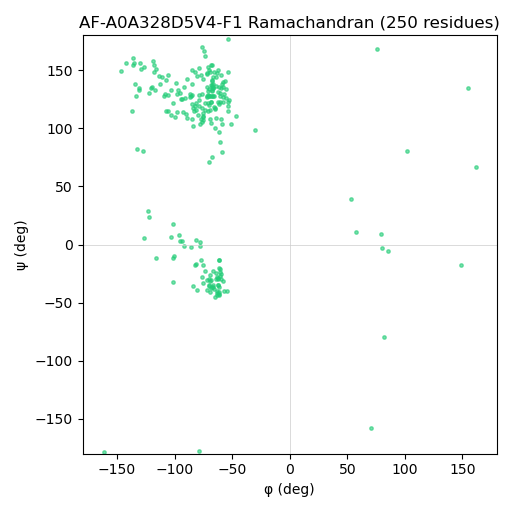TS-EEE-S-TT-EE--TTSEEEEEEEGGGEEE-STT-EEESSEEEEEEEETTT-PBPPPTT-GGGGBEEEEE-TTS-EEEEETTSEEEE-HHHHS-THHHHHTS----PPPPS--------PPPPPPP---PPPP-PPPPPPPPPP------PPPPPPP--PPPPPP--PPPPPPPP--------

Sequence (252 aa):
MKSLITSLLGLLLLLHGLSYDAAADVIDTSSAVQVVGFGECADCKDHNIDPSDAFSEIRVRIDCKLQNGEMKTRSSEAGSLLDGDGKFRVWLPKEMVVVSGEGGGRTKEECYAQLHHAASASPCPAHQGIEASKIVVKTKPDGQRVLEPAAGKVKFSAAICTSAFLKIYKKPFFKKPLPPHLPSIPIYKPKPKPPIYIPSVPIYKPKPKPPIYIPHVPIYKPKPKVLFSSPPPPYYEPKQKSPVYVPHTKEP

pLDDT: mean 72.9, std 16.41, range [41.91, 96.12]

Radius of gyration: 37.63 Å; Cα contacts (8 Å, |Δi|>4): 336; chains: 1; bounding box: 138×55×92 Å